Protein AF-A0A971C2E3-F1 (afdb_monomer_lite)

Secondary structure (DSSP, 8-state):
--HHHHHHHHHHHHHTT--HHHHHHHHHHHH-HHHHHHHHHHHHHHH-SS----TTSSSSSS---------HHHHHHHHHHHHHHHHHHHHHHHHHHSPPPP-GGG-EEEEEEETTEEEEEEEEEPPTT------SSSHHHHHTHHHHHHTTT-SEEEEEEES-SSS---SEEEEEETTEEEEEEE-

Foldseek 3Di:
DDLVVLVVQVVVCVVVVHDPVRSLVCCCVPPRDVSSVSSVVSCCVPPNDDDPPPVPPDPPDDDDPPPDPPPVVNVVVVVVVVVVVVVVVVVVVCVVQAAQDFDPVPWDKDWDADVPFTFIEIETAGELPDDLDDPPDRHPCNNCVVVCVVVLVGQKYKYFYDPDPPDDDGQKIWIAGNNRTDDIDGD

Structure (mmCIF, N/CA/C/O backbone):
data_AF-A0A971C2E3-F1
#
_entry.id   AF-A0A971C2E3-F1
#
loop_
_atom_site.group_PDB
_atom_site.id
_atom_site.type_symbol
_atom_site.label_atom_id
_atom_site.label_alt_id
_atom_site.label_comp_id
_atom_site.label_asym_id
_atom_site.label_entity_id
_atom_site.label_seq_id
_atom_site.pdbx_PDB_ins_code
_atom_site.Cartn_x
_atom_site.Cartn_y
_atom_site.Cartn_z
_atom_site.occupancy
_atom_site.B_iso_or_equiv
_atom_site.auth_seq_id
_atom_site.auth_comp_id
_atom_site.auth_asym_id
_atom_site.auth_atom_id
_atom_site.pdbx_PDB_model_num
ATOM 1 N N . MET A 1 1 ? 6.324 -1.172 -50.318 1.00 71.31 1 MET A N 1
ATOM 2 C CA . MET A 1 1 ? 7.104 -0.017 -50.812 1.00 71.31 1 MET A CA 1
ATOM 3 C C . MET A 1 1 ? 8.209 -0.543 -51.722 1.00 71.31 1 MET A C 1
ATOM 5 O O . MET A 1 1 ? 8.829 -1.538 -51.354 1.00 71.31 1 MET A O 1
ATOM 9 N N . THR A 1 2 ? 8.377 0.010 -52.928 1.00 87.50 2 THR A N 1
ATOM 10 C CA . THR A 1 2 ? 9.469 -0.391 -53.841 1.00 87.50 2 THR A CA 1
ATOM 11 C C . THR A 1 2 ? 10.732 0.404 -53.524 1.00 87.50 2 THR A C 1
ATOM 13 O O . THR A 1 2 ? 10.640 1.449 -52.879 1.00 87.50 2 THR A O 1
ATOM 16 N N . ASP A 1 3 ? 11.896 -0.084 -53.949 1.00 83.12 3 ASP A N 1
ATOM 17 C CA . ASP A 1 3 ? 13.179 0.562 -53.646 1.00 83.12 3 ASP A CA 1
ATOM 18 C C . ASP A 1 3 ? 13.274 1.961 -54.276 1.00 83.12 3 ASP A C 1
ATOM 20 O O . ASP A 1 3 ? 13.814 2.877 -53.662 1.00 83.12 3 ASP A O 1
ATOM 24 N N . GLU A 1 4 ? 12.650 2.175 -55.437 1.00 88.12 4 GLU A N 1
ATOM 25 C CA . GLU A 1 4 ? 12.586 3.483 -56.100 1.00 88.12 4 GLU A CA 1
ATOM 26 C C . GLU A 1 4 ? 11.802 4.497 -55.259 1.00 88.12 4 GLU A C 1
ATOM 28 O O . GLU A 1 4 ? 12.242 5.630 -55.082 1.00 88.12 4 GLU A O 1
ATOM 33 N N . LYS A 1 5 ? 10.674 4.075 -54.671 1.00 87.12 5 LYS A N 1
ATOM 34 C CA . LYS A 1 5 ? 9.875 4.930 -53.779 1.00 87.12 5 LYS A CA 1
ATOM 35 C C . LYS A 1 5 ? 10.586 5.219 -52.460 1.00 87.12 5 LYS A C 1
ATOM 37 O O . LYS A 1 5 ? 10.401 6.286 -51.883 1.00 87.12 5 LYS A O 1
ATOM 42 N N . ILE A 1 6 ? 11.384 4.270 -51.969 1.00 88.94 6 ILE A N 1
ATOM 43 C CA . ILE A 1 6 ? 12.228 4.469 -50.785 1.00 88.94 6 ILE A CA 1
ATOM 44 C C . ILE A 1 6 ? 13.309 5.508 -51.085 1.00 88.94 6 ILE A C 1
ATOM 46 O O . ILE A 1 6 ? 13.491 6.433 -50.297 1.00 88.94 6 ILE A O 1
ATOM 50 N N . LEU A 1 7 ? 13.979 5.406 -52.234 1.00 89.94 7 LEU A N 1
ATOM 51 C CA . LEU A 1 7 ? 14.985 6.379 -52.653 1.00 89.94 7 LEU A CA 1
ATOM 52 C C . LEU A 1 7 ? 14.387 7.782 -52.841 1.00 89.94 7 LEU A C 1
ATOM 54 O O . LEU A 1 7 ? 14.947 8.749 -52.331 1.00 89.94 7 LEU A O 1
ATOM 58 N N . GLU A 1 8 ? 13.232 7.894 -53.499 1.00 90.00 8 GLU A N 1
ATOM 59 C CA . GLU A 1 8 ? 12.534 9.172 -53.695 1.00 90.00 8 GLU A CA 1
ATOM 60 C C . GLU A 1 8 ? 12.176 9.836 -52.355 1.00 90.00 8 GLU A C 1
ATOM 62 O O . GLU A 1 8 ? 12.397 11.034 -52.158 1.00 90.00 8 GLU A O 1
ATOM 67 N N . TYR A 1 9 ? 11.687 9.048 -51.392 1.00 89.31 9 TYR A N 1
ATOM 68 C CA . TYR A 1 9 ? 11.350 9.554 -50.064 1.00 89.31 9 TYR A CA 1
ATOM 69 C C . TYR A 1 9 ? 12.596 9.959 -49.263 1.00 89.31 9 TYR A C 1
ATOM 71 O O . TYR A 1 9 ? 12.611 11.014 -48.631 1.00 89.31 9 TYR A O 1
ATOM 79 N N . ILE A 1 10 ? 13.684 9.189 -49.364 1.00 88.94 10 ILE A N 1
ATOM 80 C CA . ILE A 1 10 ? 14.991 9.550 -48.800 1.00 88.94 10 ILE A CA 1
ATOM 81 C C . ILE A 1 10 ? 15.486 10.892 -49.363 1.00 88.94 10 ILE A C 1
ATOM 83 O O . ILE A 1 10 ? 15.939 11.757 -48.608 1.00 88.94 10 ILE A O 1
ATOM 87 N N . GLU A 1 11 ? 15.409 11.092 -50.679 1.00 88.88 11 GLU A N 1
ATOM 88 C CA . GLU A 1 11 ? 15.824 12.343 -51.315 1.00 88.88 11 GLU A CA 1
ATOM 89 C C . GLU A 1 11 ? 14.972 13.526 -50.858 1.00 88.88 11 GLU A C 1
ATOM 91 O O . GLU A 1 11 ? 15.506 14.609 -50.595 1.00 88.88 11 GLU A O 1
ATOM 96 N N . TRP A 1 12 ? 13.663 13.320 -50.710 1.00 91.06 12 TRP A N 1
ATOM 97 C CA . TRP A 1 12 ? 12.770 14.316 -50.134 1.00 91.06 12 TRP A CA 1
ATOM 98 C C . TRP A 1 12 ? 13.177 14.674 -48.697 1.00 91.06 12 TRP A C 1
ATOM 100 O O . TRP A 1 12 ? 13.341 15.859 -48.397 1.00 91.06 12 TRP A O 1
ATOM 110 N N . CYS A 1 13 ? 13.453 13.688 -47.836 1.00 87.56 13 CYS A N 1
ATOM 111 C CA . CYS A 1 13 ? 13.927 13.918 -46.467 1.00 87.56 13 CYS A CA 1
ATOM 112 C C . CYS A 1 13 ? 15.235 14.725 -46.436 1.00 87.56 13 CYS A C 1
ATOM 114 O O . CYS A 1 13 ? 15.374 15.664 -45.648 1.00 87.56 13 CYS A O 1
ATOM 116 N N . LYS A 1 14 ? 16.171 14.442 -47.351 1.00 83.62 14 LYS A N 1
ATOM 117 C CA . LYS A 1 14 ? 17.409 15.225 -47.485 1.00 83.62 14 LYS A CA 1
ATOM 118 C C . LYS A 1 14 ? 17.153 16.671 -47.906 1.00 83.62 14 LYS A C 1
ATOM 120 O O . LYS A 1 14 ? 17.820 17.568 -47.392 1.00 83.62 14 LYS A O 1
ATOM 125 N N . ARG A 1 15 ? 16.186 16.929 -48.797 1.00 88.38 15 ARG A N 1
ATOM 126 C CA . ARG A 1 15 ? 15.781 18.303 -49.168 1.00 88.38 15 ARG A CA 1
ATOM 127 C C . ARG A 1 15 ? 15.192 19.064 -47.978 1.00 88.38 15 ARG A C 1
ATOM 129 O O . ARG A 1 15 ? 15.440 20.259 -47.854 1.00 88.38 15 ARG A O 1
ATOM 136 N N . GLN A 1 16 ? 14.500 18.366 -47.077 1.00 86.69 16 GLN A N 1
ATOM 137 C CA . GLN A 1 16 ? 14.015 18.913 -45.803 1.00 86.69 16 GLN A CA 1
ATOM 138 C C . GLN A 1 16 ? 15.111 19.047 -44.730 1.00 86.69 16 GLN A C 1
ATOM 140 O O . GLN A 1 16 ? 14.822 19.454 -43.609 1.00 86.69 16 GLN A O 1
ATOM 145 N N . LYS A 1 17 ? 16.374 18.741 -45.065 1.00 86.81 17 LYS A N 1
ATOM 146 C CA . LYS A 1 17 ? 17.528 18.750 -44.151 1.00 86.81 17 LYS A CA 1
ATOM 147 C C . LYS A 1 17 ? 17.388 17.793 -42.961 1.00 86.81 17 LYS A C 1
ATOM 149 O O . LYS A 1 17 ? 18.049 17.997 -41.946 1.00 86.81 17 LYS A O 1
ATOM 154 N N . LEU A 1 18 ? 16.576 16.744 -43.094 1.00 82.31 18 LEU A N 1
ATOM 155 C CA . LEU A 1 18 ? 16.472 15.711 -42.070 1.00 82.31 18 LEU A CA 1
ATOM 156 C C . LEU A 1 18 ? 17.767 14.906 -42.009 1.00 82.31 18 LEU A C 1
ATOM 158 O O . LEU A 1 18 ? 18.350 14.525 -43.031 1.00 82.31 18 LEU A O 1
ATOM 162 N N . SER A 1 19 ? 18.219 14.643 -40.788 1.00 84.88 19 SER A N 1
ATOM 163 C CA . SER A 1 19 ? 19.365 13.782 -40.547 1.00 84.88 19 SER A CA 1
ATOM 164 C C . SER A 1 19 ? 19.041 12.329 -40.906 1.00 84.88 19 SER A C 1
ATOM 166 O O . SER A 1 19 ? 17.882 11.923 -41.022 1.00 84.88 19 SER A O 1
ATOM 168 N N . TYR A 1 20 ? 20.085 11.511 -41.046 1.00 83.81 20 TYR A N 1
ATOM 169 C CA . TYR A 1 20 ? 19.938 10.068 -41.248 1.00 83.81 20 TYR A CA 1
ATOM 170 C C . TYR A 1 20 ? 19.050 9.428 -40.169 1.00 83.81 20 TYR A C 1
ATOM 172 O O . TYR A 1 20 ? 18.139 8.674 -40.493 1.00 83.81 20 TYR A O 1
ATOM 180 N N . LYS A 1 21 ? 19.276 9.773 -38.892 1.00 86.69 21 LYS A N 1
ATOM 181 C CA . LYS A 1 21 ? 18.518 9.208 -37.766 1.00 86.69 21 LYS A CA 1
ATOM 182 C C . LYS A 1 21 ? 17.037 9.584 -37.831 1.00 86.69 21 LYS A C 1
ATOM 184 O O . LYS A 1 21 ? 16.196 8.713 -37.657 1.00 86.69 21 LYS A O 1
ATOM 189 N N . GLU A 1 22 ? 16.730 10.845 -38.128 1.00 84.94 22 GLU A N 1
ATOM 190 C CA . GLU A 1 22 ? 15.345 11.318 -38.272 1.00 84.94 22 GLU A CA 1
ATOM 191 C C . GLU A 1 22 ? 14.656 10.679 -39.480 1.00 84.94 22 GLU A C 1
ATOM 193 O O . GLU A 1 22 ? 13.507 10.263 -39.393 1.00 84.94 22 GLU A O 1
ATOM 198 N N . THR A 1 23 ? 15.378 10.532 -40.592 1.00 85.38 23 THR A N 1
ATOM 199 C CA . THR A 1 23 ? 14.847 9.887 -41.796 1.00 85.38 23 THR A CA 1
ATOM 200 C C . THR A 1 23 ? 14.503 8.420 -41.525 1.00 85.38 23 THR A C 1
ATOM 202 O O . THR A 1 23 ? 13.412 7.979 -41.869 1.00 85.38 23 THR A O 1
ATOM 205 N N . MET A 1 24 ? 15.389 7.664 -40.867 1.00 88.94 24 MET A N 1
ATOM 206 C CA . MET A 1 24 ? 15.132 6.250 -40.558 1.00 88.94 24 MET A CA 1
ATOM 207 C C . MET A 1 24 ? 14.019 6.060 -39.524 1.00 88.94 24 MET A C 1
ATOM 209 O O . MET A 1 24 ? 13.238 5.121 -39.660 1.00 88.94 24 MET A O 1
ATOM 213 N N . ALA A 1 25 ? 13.896 6.970 -38.552 1.00 85.56 25 ALA A N 1
ATOM 214 C CA . ALA A 1 25 ? 12.771 6.974 -37.618 1.00 85.56 25 ALA A CA 1
ATOM 215 C C . ALA A 1 25 ? 11.429 7.169 -38.348 1.00 85.56 25 ALA A C 1
ATOM 217 O O . ALA A 1 25 ? 10.490 6.418 -38.113 1.00 85.56 25 ALA A O 1
ATOM 218 N N . LEU A 1 26 ? 11.358 8.087 -39.323 1.00 85.25 26 LEU A N 1
ATOM 219 C CA . LEU A 1 26 ? 10.144 8.285 -40.129 1.00 85.25 26 LEU A CA 1
ATOM 220 C C . LEU A 1 26 ? 9.761 7.046 -40.949 1.00 85.25 26 LEU A C 1
ATOM 222 O O . LEU A 1 26 ? 8.574 6.741 -41.079 1.00 85.25 26 LEU A O 1
ATOM 226 N N . PHE A 1 27 ? 10.746 6.325 -41.496 1.00 87.75 27 PHE A N 1
ATOM 227 C CA . PHE A 1 27 ? 10.499 5.063 -42.199 1.00 87.75 27 PHE A CA 1
ATOM 228 C C . PHE A 1 27 ? 9.973 3.971 -41.265 1.00 87.75 27 PHE A C 1
ATOM 230 O O . PHE A 1 27 ? 9.081 3.220 -41.656 1.00 87.75 27 PHE A O 1
ATOM 237 N N . GLU A 1 28 ? 10.504 3.881 -40.049 1.00 84.62 28 GLU A N 1
ATOM 238 C CA . GLU A 1 28 ? 10.050 2.912 -39.053 1.00 84.62 28 GLU A CA 1
ATOM 239 C C . GLU A 1 28 ? 8.623 3.200 -38.589 1.00 84.62 28 GLU A C 1
ATOM 241 O O . GLU A 1 28 ? 7.779 2.306 -38.651 1.00 84.62 28 GLU A O 1
ATOM 246 N N . ASP A 1 29 ? 8.334 4.452 -38.236 1.00 82.50 29 ASP A N 1
ATOM 247 C CA . ASP A 1 29 ? 7.021 4.867 -37.737 1.00 82.50 29 ASP A CA 1
ATOM 248 C C . ASP A 1 29 ? 5.931 4.761 -38.814 1.00 82.50 29 ASP A C 1
ATOM 250 O O . ASP A 1 29 ? 4.793 4.390 -38.525 1.00 82.50 29 ASP A O 1
ATOM 254 N N . SER A 1 30 ? 6.264 5.061 -40.075 1.00 80.12 30 SER A N 1
ATOM 255 C CA . SER A 1 30 ? 5.276 5.116 -41.166 1.00 80.12 30 SER A CA 1
ATOM 256 C C . SER A 1 30 ? 5.103 3.790 -41.908 1.00 80.12 30 SER A C 1
ATOM 258 O O . SER A 1 30 ? 4.046 3.532 -42.493 1.00 80.12 30 SER A O 1
ATOM 260 N N . HIS A 1 31 ? 6.153 2.968 -41.966 1.00 82.06 31 HIS A N 1
ATOM 261 C CA . HIS A 1 31 ? 6.223 1.818 -42.871 1.00 82.06 31 HIS A CA 1
ATOM 262 C C . HIS A 1 31 ? 6.777 0.541 -42.223 1.00 82.06 31 HIS A C 1
ATOM 264 O O . HIS A 1 31 ? 6.746 -0.521 -42.850 1.00 82.06 31 HIS A O 1
ATOM 270 N N . GLY A 1 32 ? 7.229 0.612 -40.971 1.00 79.88 32 GLY A N 1
ATOM 271 C CA . GLY A 1 32 ? 7.695 -0.532 -40.202 1.00 79.88 32 GLY A CA 1
ATOM 272 C C . GLY A 1 32 ? 9.156 -0.916 -40.448 1.00 79.88 32 GLY A C 1
ATOM 273 O O . GLY A 1 32 ? 9.828 -0.474 -41.386 1.00 79.88 32 GLY A O 1
ATOM 274 N N . PHE A 1 33 ? 9.640 -1.795 -39.573 1.00 80.81 33 PHE A N 1
ATOM 275 C CA . PHE A 1 33 ? 11.047 -2.176 -39.441 1.00 80.81 33 PHE A CA 1
ATOM 276 C C . PHE A 1 33 ? 11.685 -2.735 -40.728 1.00 80.81 33 PHE A C 1
ATOM 278 O O . PHE A 1 33 ? 12.796 -2.355 -41.095 1.00 80.81 33 PHE A O 1
ATOM 285 N N . GLU A 1 34 ? 10.972 -3.587 -41.467 1.00 82.31 34 GLU A N 1
ATOM 286 C CA . GLU A 1 34 ? 11.487 -4.186 -42.710 1.00 82.31 34 GLU A CA 1
ATOM 287 C C . GLU A 1 34 ? 11.735 -3.145 -43.811 1.00 82.31 34 GLU A C 1
ATOM 289 O O . GLU A 1 34 ? 12.687 -3.242 -44.590 1.00 82.31 34 GLU A O 1
ATOM 294 N N . ILE A 1 35 ? 10.894 -2.108 -43.870 1.00 83.19 35 ILE A N 1
ATOM 295 C CA . ILE A 1 35 ? 11.045 -1.026 -44.845 1.00 83.19 35 ILE A CA 1
ATOM 296 C C . ILE A 1 35 ? 12.161 -0.072 -44.411 1.00 83.19 35 ILE A C 1
ATOM 298 O O . ILE A 1 35 ? 12.955 0.338 -45.259 1.00 83.19 35 ILE A O 1
ATOM 302 N N . ARG A 1 36 ? 12.301 0.198 -43.105 1.00 87.19 36 ARG A N 1
ATOM 303 C CA . ARG A 1 36 ? 13.452 0.923 -42.544 1.00 87.19 36 ARG A CA 1
ATOM 304 C C . ARG A 1 36 ? 14.775 0.254 -42.934 1.00 87.19 36 ARG A C 1
ATOM 306 O O . ARG A 1 36 ? 15.648 0.922 -43.477 1.00 87.19 36 ARG A O 1
ATOM 313 N N . LYS A 1 37 ? 14.917 -1.061 -42.742 1.00 87.62 37 LYS A N 1
ATOM 314 C CA . LYS A 1 37 ? 16.155 -1.797 -43.071 1.00 87.62 37 LYS A CA 1
ATOM 315 C C . LYS A 1 37 ? 16.528 -1.688 -44.556 1.00 87.62 37 LYS A C 1
ATOM 317 O O . LYS A 1 37 ? 17.696 -1.518 -44.905 1.00 87.62 37 LYS A O 1
ATOM 322 N N . ARG A 1 38 ? 15.531 -1.731 -45.446 1.00 84.44 38 ARG A N 1
ATOM 323 C CA . ARG A 1 38 ? 15.730 -1.502 -46.889 1.00 84.44 38 ARG A CA 1
ATOM 324 C C . ARG A 1 38 ? 16.122 -0.053 -47.200 1.00 84.44 38 ARG A C 1
ATOM 326 O O . ARG A 1 38 ? 17.004 0.164 -48.028 1.00 84.44 38 ARG A O 1
ATOM 333 N N . ALA A 1 39 ? 15.536 0.925 -46.509 1.00 86.38 39 ALA A N 1
ATOM 334 C CA . ALA A 1 39 ? 15.901 2.337 -46.625 1.00 86.38 39 ALA A CA 1
ATOM 335 C C . ALA A 1 39 ? 17.334 2.627 -46.161 1.00 86.38 39 ALA A C 1
ATOM 337 O O . ALA A 1 39 ? 18.047 3.373 -46.831 1.00 86.38 39 ALA A O 1
ATOM 338 N N . GLU A 1 40 ? 17.795 1.988 -45.084 1.00 87.81 40 GLU A N 1
ATOM 339 C CA . GLU A 1 40 ? 19.180 2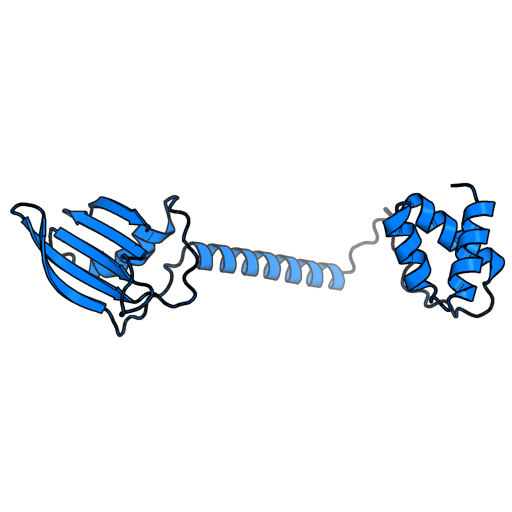.088 -44.611 1.00 87.81 40 GLU A CA 1
ATOM 340 C C . GLU A 1 40 ? 20.169 1.579 -45.672 1.00 87.81 40 GLU A C 1
ATOM 342 O O . GLU A 1 40 ? 21.148 2.261 -45.989 1.00 87.81 40 GLU A O 1
ATOM 347 N N . ALA A 1 41 ? 19.881 0.429 -46.292 1.00 86.44 41 ALA A N 1
ATOM 348 C CA . ALA A 1 41 ? 20.713 -0.135 -47.355 1.00 86.44 41 ALA A CA 1
ATOM 349 C C . ALA A 1 41 ? 20.785 0.777 -48.595 1.00 86.44 41 ALA A C 1
ATOM 351 O O . ALA A 1 41 ? 21.863 0.988 -49.159 1.00 86.44 41 ALA A O 1
ATOM 352 N N . ILE A 1 42 ? 19.654 1.361 -49.000 1.00 87.31 42 ILE A N 1
ATOM 353 C CA . ILE A 1 42 ? 19.585 2.306 -50.125 1.00 87.31 42 ILE A CA 1
ATOM 354 C C . ILE A 1 42 ? 20.332 3.599 -49.789 1.00 87.31 42 ILE A C 1
ATOM 356 O O . ILE A 1 42 ? 21.114 4.085 -50.606 1.00 87.31 42 ILE A O 1
ATOM 360 N N . TRP A 1 43 ? 20.162 4.126 -48.575 1.00 84.62 43 TRP A N 1
ATOM 361 C CA . TRP A 1 43 ? 20.861 5.325 -48.122 1.00 84.62 43 TRP A CA 1
ATOM 362 C C . TRP A 1 43 ? 22.381 5.140 -48.168 1.00 84.62 43 TRP A C 1
ATOM 364 O O . TRP A 1 43 ? 23.103 5.995 -48.684 1.00 84.62 43 TRP A O 1
ATOM 374 N N . GLN A 1 44 ? 22.876 4.008 -47.662 1.00 83.06 44 GLN A N 1
ATOM 375 C CA . GLN A 1 44 ? 24.301 3.683 -47.682 1.00 83.06 44 GLN A CA 1
ATOM 376 C C . GLN A 1 44 ? 24.831 3.509 -49.110 1.00 83.06 44 GLN A C 1
ATOM 378 O O . GLN A 1 44 ? 25.900 4.028 -49.425 1.00 83.06 44 GLN A O 1
ATOM 383 N N . ARG A 1 45 ? 24.075 2.842 -49.991 1.00 82.06 45 ARG A N 1
ATOM 384 C CA . ARG A 1 45 ? 24.459 2.636 -51.396 1.00 82.06 45 ARG A CA 1
ATOM 385 C C . ARG A 1 45 ? 24.516 3.945 -52.195 1.00 82.06 45 ARG A C 1
ATOM 387 O O . ARG A 1 45 ? 25.414 4.100 -53.014 1.00 82.06 45 ARG A O 1
ATOM 394 N N . HIS A 1 46 ? 23.578 4.867 -51.973 1.00 77.75 46 HIS A N 1
ATOM 395 C CA . HIS A 1 46 ? 23.440 6.088 -52.782 1.00 77.75 46 HIS A CA 1
ATOM 396 C C . HIS A 1 46 ? 24.166 7.315 -52.218 1.00 77.75 46 HIS A C 1
ATOM 398 O O . HIS A 1 46 ? 24.518 8.217 -52.975 1.00 77.75 46 HIS A O 1
ATOM 404 N N . PHE A 1 47 ? 24.399 7.375 -50.905 1.00 72.62 47 PHE A N 1
ATOM 405 C CA . PHE A 1 47 ? 24.959 8.562 -50.243 1.00 72.62 47 PHE A CA 1
ATOM 406 C C . PHE A 1 47 ? 26.204 8.263 -49.393 1.00 72.62 47 PHE A C 1
ATOM 408 O O . PHE A 1 47 ? 26.703 9.147 -48.695 1.00 72.62 47 PHE A O 1
ATOM 415 N N . GLY A 1 48 ? 26.712 7.028 -49.433 1.00 57.44 48 GLY A N 1
ATOM 416 C CA . GLY A 1 48 ? 27.807 6.552 -48.593 1.00 57.44 48 GLY A CA 1
ATOM 417 C C . GLY A 1 48 ? 29.207 6.878 -49.112 1.00 57.44 48 GLY A C 1
ATOM 418 O O . GLY A 1 48 ? 29.899 5.996 -49.601 1.00 57.44 48 GLY A O 1
ATOM 419 N N . LEU A 1 49 ? 29.670 8.112 -48.905 1.00 51.84 49 LEU A N 1
ATOM 420 C CA . LEU A 1 49 ? 31.095 8.438 -48.733 1.00 51.84 49 LEU A CA 1
ATOM 421 C C . LEU A 1 49 ? 31.188 9.577 -47.710 1.00 51.84 49 LEU A C 1
ATOM 423 O O . LEU A 1 49 ? 31.075 10.751 -48.049 1.00 51.84 49 LEU A O 1
ATOM 427 N N . GLY A 1 50 ? 31.321 9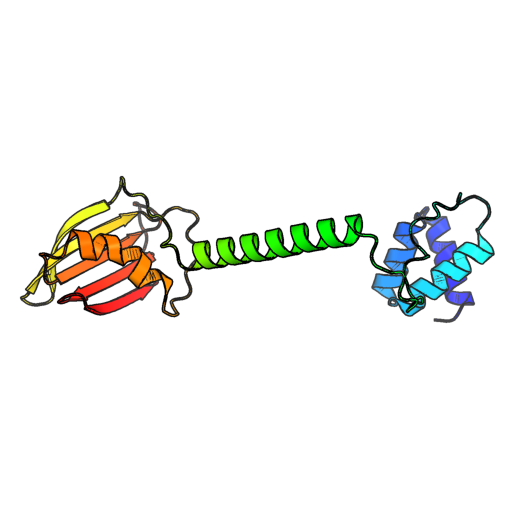.218 -46.430 1.00 45.22 50 GLY A N 1
ATOM 428 C CA . GLY A 1 50 ? 31.460 10.201 -45.350 1.00 45.22 50 GLY A CA 1
ATOM 429 C C . GLY A 1 50 ? 31.035 9.748 -43.955 1.00 45.22 50 GLY A C 1
ATOM 430 O O . GLY A 1 50 ? 31.285 10.470 -42.996 1.00 45.22 50 GLY A O 1
ATOM 431 N N . ILE A 1 51 ? 30.447 8.561 -43.794 1.00 46.88 51 ILE A N 1
ATOM 432 C CA . ILE A 1 51 ? 30.259 7.987 -42.459 1.00 46.88 51 ILE A CA 1
ATOM 433 C C . ILE A 1 51 ? 31.490 7.132 -42.176 1.00 46.88 51 ILE A C 1
ATOM 435 O O . ILE A 1 51 ? 31.587 5.989 -42.624 1.00 46.88 51 ILE A O 1
ATOM 439 N N . LYS A 1 52 ? 32.462 7.716 -41.459 1.00 42.06 52 LYS A N 1
ATOM 440 C CA . LYS A 1 52 ? 33.416 6.930 -40.669 1.00 42.06 52 LYS A CA 1
ATOM 441 C C . LYS A 1 52 ? 32.594 5.876 -39.936 1.00 42.06 52 LYS A C 1
ATOM 443 O O . LYS A 1 52 ? 31.712 6.227 -39.157 1.00 42.06 52 LYS A O 1
ATOM 448 N N . LYS A 1 53 ? 32.854 4.608 -40.248 1.00 38.69 53 LYS A N 1
ATOM 449 C CA . LYS A 1 53 ? 32.355 3.463 -39.496 1.00 38.69 53 LYS A CA 1
ATOM 450 C C . LYS A 1 53 ? 32.709 3.677 -38.025 1.00 38.69 53 LYS A C 1
ATOM 452 O O . LYS A 1 53 ? 33.838 3.401 -37.630 1.00 38.69 53 LYS A O 1
ATOM 457 N N . ASP A 1 54 ? 31.747 4.116 -37.224 1.00 34.91 54 ASP A N 1
ATOM 458 C CA . ASP A 1 54 ? 31.689 3.649 -35.848 1.00 34.91 54 ASP A CA 1
ATOM 459 C C . ASP A 1 54 ? 31.277 2.182 -35.936 1.00 34.91 54 ASP A C 1
ATOM 461 O O . ASP A 1 54 ? 30.112 1.814 -36.090 1.00 34.91 54 ASP A O 1
ATOM 465 N N . HIS A 1 55 ? 32.306 1.342 -35.971 1.00 37.25 55 HIS A N 1
ATOM 466 C CA . HIS A 1 55 ? 32.254 -0.111 -36.034 1.00 37.25 55 HIS A CA 1
ATOM 467 C C . HIS A 1 55 ? 31.793 -0.690 -34.679 1.00 37.25 55 HIS A C 1
ATOM 469 O O . HIS A 1 55 ? 32.456 -1.543 -34.102 1.00 37.25 55 HIS A O 1
ATOM 475 N N . THR A 1 56 ? 30.680 -0.201 -34.125 1.00 38.03 56 THR A N 1
ATOM 476 C CA . THR A 1 56 ? 30.213 -0.604 -32.784 1.00 38.03 56 THR A CA 1
ATOM 477 C C . THR A 1 56 ? 28.761 -1.062 -32.707 1.00 38.03 56 THR A C 1
ATOM 479 O O . THR A 1 56 ? 28.319 -1.409 -31.618 1.00 38.03 56 THR A O 1
ATOM 482 N N . LEU A 1 57 ? 28.012 -1.148 -33.813 1.00 40.16 57 LEU A N 1
ATOM 483 C CA . LEU A 1 57 ? 26.578 -1.483 -33.730 1.00 40.16 57 LEU A CA 1
ATOM 484 C C . LEU A 1 57 ? 26.045 -2.528 -34.725 1.00 40.16 57 LEU A C 1
ATOM 486 O O . LEU A 1 57 ? 24.837 -2.729 -34.767 1.00 40.16 57 LEU A O 1
ATOM 490 N N . SER A 1 58 ? 26.899 -3.231 -35.479 1.00 35.41 58 SER A N 1
ATOM 491 C CA . SER A 1 58 ? 26.438 -4.203 -36.495 1.00 35.41 58 SER A CA 1
ATOM 492 C C . SER A 1 58 ? 26.862 -5.661 -36.279 1.00 35.41 58 SER A C 1
ATOM 494 O O . SER A 1 58 ? 26.293 -6.523 -36.939 1.00 35.41 58 SER A O 1
ATOM 496 N N . ASP A 1 59 ? 27.790 -5.969 -35.368 1.00 35.38 59 ASP A N 1
ATOM 497 C CA . ASP A 1 59 ? 28.328 -7.341 -35.233 1.00 35.38 59 ASP A CA 1
ATOM 498 C C . ASP A 1 59 ? 27.693 -8.157 -34.091 1.00 35.38 59 ASP A C 1
ATOM 500 O O . ASP A 1 59 ? 28.144 -9.254 -33.783 1.00 35.38 59 ASP A O 1
ATOM 504 N N . ASN A 1 60 ? 26.620 -7.663 -33.461 1.00 38.66 60 ASN A N 1
ATOM 505 C CA . ASN A 1 60 ? 25.991 -8.351 -32.322 1.00 38.66 60 ASN A CA 1
ATOM 506 C C . ASN A 1 60 ? 24.733 -9.159 -32.662 1.00 38.66 60 ASN A C 1
ATOM 508 O O . ASN A 1 60 ? 24.079 -9.651 -31.744 1.00 38.66 60 ASN A O 1
ATOM 512 N N . PHE A 1 61 ? 24.386 -9.329 -33.937 1.00 46.06 61 PHE A N 1
ATOM 513 C CA . PHE A 1 61 ? 23.256 -10.174 -34.312 1.00 46.06 61 PHE A CA 1
ATOM 514 C C . PHE A 1 61 ? 23.690 -11.272 -35.277 1.00 46.06 61 PHE A C 1
ATOM 516 O O . PHE A 1 61 ? 23.871 -11.045 -36.466 1.00 46.06 61 PHE A O 1
ATOM 523 N N . GLU A 1 62 ? 23.791 -12.463 -34.684 1.00 42.12 62 GLU A N 1
ATOM 524 C CA . GLU A 1 62 ? 23.820 -13.784 -35.311 1.00 42.12 62 GLU A CA 1
ATOM 525 C C . GLU A 1 62 ? 25.164 -14.220 -35.906 1.00 42.12 62 GLU A C 1
ATOM 527 O O . GLU A 1 62 ? 25.450 -14.044 -37.085 1.00 42.12 62 GLU A O 1
ATOM 532 N N . ASN A 1 63 ? 25.941 -14.944 -35.094 1.00 37.34 63 ASN A N 1
ATOM 533 C CA . ASN A 1 63 ? 26.085 -16.403 -35.230 1.00 37.34 63 ASN A CA 1
ATOM 534 C C . ASN A 1 63 ? 27.480 -16.863 -34.769 1.00 37.34 63 ASN A C 1
ATOM 536 O O . ASN A 1 63 ? 28.365 -17.060 -35.588 1.00 37.34 63 ASN A O 1
ATOM 540 N N . GLU A 1 64 ? 27.662 -17.101 -33.469 1.00 35.47 64 GLU A N 1
ATOM 541 C CA . GLU A 1 64 ? 28.675 -18.052 -32.996 1.00 35.47 64 GLU A CA 1
ATOM 542 C C . GLU A 1 64 ? 28.141 -18.803 -31.776 1.00 35.47 64 GLU A C 1
ATOM 544 O O . GLU A 1 64 ? 28.356 -18.442 -30.622 1.00 35.47 64 GLU A O 1
ATOM 549 N N . THR A 1 65 ? 27.482 -19.928 -32.043 1.00 41.59 65 THR A N 1
ATOM 550 C CA . THR A 1 65 ? 27.508 -21.078 -31.131 1.00 41.59 65 THR A CA 1
ATOM 551 C C . THR A 1 65 ? 28.862 -21.782 -31.256 1.00 41.59 65 THR A C 1
ATOM 553 O O . THR A 1 65 ? 28.948 -22.970 -31.536 1.00 41.59 65 THR A O 1
ATOM 556 N N . ASN A 1 66 ? 29.946 -21.041 -31.033 1.00 36.97 66 ASN A N 1
ATOM 557 C CA . ASN A 1 66 ? 31.240 -21.618 -30.713 1.00 36.97 66 ASN A CA 1
ATOM 558 C C . ASN A 1 66 ? 31.412 -21.442 -29.208 1.00 36.97 66 ASN A C 1
ATOM 560 O O . ASN A 1 66 ? 31.579 -20.327 -28.715 1.00 36.97 66 ASN A O 1
ATOM 564 N N . PHE A 1 67 ? 31.312 -22.552 -28.471 1.00 46.72 67 PHE A N 1
ATOM 565 C CA . PHE A 1 67 ? 31.658 -22.636 -27.053 1.00 46.72 67 PHE A CA 1
ATOM 566 C C . PHE A 1 67 ? 33.141 -22.269 -26.877 1.00 46.72 67 PHE A C 1
ATOM 568 O O . PHE A 1 67 ? 34.012 -23.129 -26.746 1.00 46.72 67 PHE A O 1
ATOM 575 N N . SER A 1 68 ? 33.437 -20.972 -26.863 1.00 46.62 68 SER A N 1
ATOM 576 C CA . SER A 1 68 ? 34.613 -20.458 -26.183 1.00 46.62 68 SER A CA 1
ATOM 577 C C . SER A 1 68 ? 34.397 -20.746 -24.702 1.00 46.62 68 SER A C 1
ATOM 579 O O . SER A 1 68 ? 33.363 -20.401 -24.123 1.00 46.62 68 SER A O 1
ATOM 581 N N . LYS A 1 69 ? 35.341 -21.477 -24.100 1.00 51.78 69 LYS A N 1
ATOM 582 C CA . LYS A 1 69 ? 35.388 -21.654 -22.646 1.00 51.78 69 LYS A CA 1
ATOM 583 C C . LYS A 1 69 ? 35.170 -20.284 -22.003 1.00 51.78 69 LYS A C 1
ATOM 585 O O . LYS A 1 69 ? 35.817 -19.332 -22.442 1.00 51.78 69 LYS A O 1
ATOM 590 N N . PRO A 1 70 ? 34.280 -20.166 -21.006 1.00 51.88 70 PRO A N 1
ATOM 591 C CA . PRO A 1 70 ? 34.082 -18.891 -20.352 1.00 51.88 70 PRO A CA 1
ATOM 592 C C . PRO A 1 70 ? 35.430 -18.460 -19.776 1.00 51.88 70 PRO A C 1
ATOM 594 O O . PRO A 1 70 ? 36.042 -19.188 -18.994 1.00 51.88 70 PRO A O 1
ATOM 597 N N . ASP A 1 71 ? 35.919 -17.294 -20.196 1.00 62.28 71 ASP A N 1
ATOM 598 C CA . ASP A 1 71 ? 36.996 -16.625 -19.482 1.00 62.28 71 ASP A CA 1
ATOM 599 C C . ASP A 1 71 ? 36.562 -16.547 -18.019 1.00 62.28 71 ASP A C 1
ATOM 601 O O . ASP A 1 71 ? 35.509 -15.975 -17.719 1.00 62.28 71 ASP A O 1
ATOM 605 N N . ASN A 1 72 ? 37.347 -17.131 -17.107 1.00 61.47 72 ASN A N 1
ATOM 606 C CA . ASN A 1 72 ? 37.010 -17.213 -15.680 1.00 61.47 72 ASN A CA 1
ATOM 607 C C . ASN A 1 72 ? 36.560 -15.853 -15.113 1.00 61.47 72 ASN A C 1
ATOM 609 O O . ASN A 1 72 ? 35.686 -15.784 -14.256 1.00 61.47 72 ASN A O 1
ATOM 613 N N . ILE A 1 73 ? 37.112 -14.754 -15.636 1.00 62.56 73 ILE A N 1
ATOM 614 C CA . ILE A 1 73 ? 36.756 -13.379 -15.272 1.00 62.56 73 ILE A CA 1
ATOM 615 C C . ILE A 1 73 ? 35.309 -13.042 -15.666 1.00 62.56 73 ILE A C 1
ATOM 617 O O . ILE A 1 73 ? 34.565 -12.475 -14.867 1.00 62.56 73 ILE A O 1
ATOM 621 N N . ARG A 1 74 ? 34.878 -13.415 -16.874 1.00 63.34 74 ARG A N 1
ATOM 622 C CA . ARG A 1 74 ? 33.526 -13.153 -17.384 1.00 63.34 74 ARG A CA 1
ATOM 623 C C . ARG A 1 74 ? 32.482 -13.992 -16.644 1.00 63.34 74 ARG A C 1
ATOM 625 O O . ARG A 1 74 ? 31.390 -13.501 -16.368 1.00 63.34 74 ARG A O 1
ATOM 632 N N . GLU A 1 75 ? 32.843 -15.213 -16.249 1.00 71.38 75 GLU A N 1
ATOM 633 C CA . GLU A 1 75 ? 32.000 -16.076 -15.413 1.00 71.38 75 GLU A CA 1
ATOM 634 C C . GLU A 1 75 ? 31.842 -15.533 -13.983 1.00 71.38 75 GLU A C 1
ATOM 636 O O . GLU A 1 75 ? 30.735 -15.522 -13.440 1.00 71.38 75 GLU A O 1
ATOM 641 N N . ILE A 1 76 ? 32.926 -15.026 -13.382 1.00 69.94 76 ILE A N 1
ATOM 642 C CA . ILE A 1 76 ? 32.896 -14.376 -12.061 1.00 69.94 76 ILE A CA 1
ATOM 643 C C . ILE A 1 76 ? 32.007 -13.128 -12.100 1.00 69.94 76 ILE A C 1
ATOM 645 O O . ILE A 1 76 ? 31.149 -12.955 -11.234 1.00 69.94 76 ILE A O 1
ATOM 649 N N . ILE A 1 77 ? 32.158 -12.285 -13.125 1.00 74.50 77 ILE A N 1
ATOM 650 C CA . ILE A 1 77 ? 31.346 -11.074 -13.293 1.00 74.50 77 ILE A CA 1
ATOM 651 C C . ILE A 1 77 ? 29.864 -11.432 -13.465 1.00 74.50 77 ILE A C 1
ATOM 653 O O . ILE A 1 77 ? 29.011 -10.850 -12.794 1.00 74.50 77 ILE A O 1
ATOM 657 N N . ALA A 1 78 ? 29.541 -12.426 -14.297 1.00 74.94 78 ALA A N 1
ATOM 658 C CA . ALA A 1 78 ? 28.164 -12.879 -14.485 1.00 74.94 78 ALA A CA 1
ATOM 659 C C . ALA A 1 78 ? 27.539 -13.404 -13.179 1.00 74.94 78 ALA A C 1
ATOM 661 O O . ALA A 1 78 ? 26.407 -13.047 -12.853 1.00 74.94 78 ALA A O 1
ATOM 662 N N . LYS A 1 79 ? 28.287 -14.184 -12.385 1.00 76.88 79 LYS A N 1
ATOM 663 C CA . LYS A 1 79 ? 27.845 -14.663 -11.062 1.00 76.88 79 LYS A CA 1
ATOM 664 C C . LYS A 1 79 ? 27.554 -13.513 -10.094 1.00 76.88 79 LYS A C 1
ATOM 666 O O . LYS A 1 79 ? 26.553 -13.568 -9.381 1.00 76.88 79 LYS A O 1
ATOM 671 N N . ILE A 1 80 ? 28.373 -12.458 -10.100 1.00 80.25 80 ILE A N 1
ATOM 672 C CA . ILE A 1 80 ? 28.147 -11.253 -9.285 1.00 80.25 80 ILE A CA 1
ATOM 673 C C . ILE A 1 80 ? 26.864 -10.533 -9.722 1.00 80.25 80 ILE A C 1
ATOM 675 O O . ILE A 1 80 ? 26.042 -10.193 -8.873 1.00 80.25 80 ILE A O 1
ATOM 679 N N . PHE A 1 81 ? 26.641 -10.345 -11.026 1.00 79.12 81 PHE A N 1
ATOM 680 C CA . PHE A 1 81 ? 25.418 -9.704 -11.525 1.00 79.12 81 PHE A CA 1
ATOM 681 C C . PHE A 1 81 ? 24.153 -10.500 -11.200 1.00 79.12 81 PHE A C 1
ATOM 683 O O . PHE A 1 81 ? 23.153 -9.912 -10.789 1.00 79.12 81 PHE A O 1
ATOM 690 N N . ILE A 1 82 ? 24.197 -11.829 -11.322 1.00 81.81 82 ILE A N 1
ATOM 691 C CA . ILE A 1 82 ? 23.082 -12.702 -10.933 1.00 81.81 82 ILE A CA 1
ATOM 692 C C . ILE A 1 82 ? 22.807 -12.572 -9.430 1.00 81.81 82 ILE A C 1
ATOM 694 O O . ILE A 1 82 ? 21.654 -12.418 -9.031 1.00 81.81 82 ILE A O 1
ATOM 698 N N . ALA A 1 83 ? 23.851 -12.565 -8.595 1.00 81.94 83 ALA A N 1
ATOM 699 C CA . ALA A 1 83 ? 23.704 -12.380 -7.154 1.00 81.94 83 ALA A CA 1
ATOM 700 C C . ALA A 1 83 ? 23.080 -11.016 -6.805 1.00 81.94 83 ALA A C 1
ATOM 702 O O . ALA A 1 83 ? 22.155 -10.960 -5.997 1.00 81.94 83 ALA A O 1
ATOM 703 N N . ILE A 1 84 ? 23.516 -9.930 -7.453 1.00 84.56 84 ILE A N 1
ATOM 704 C CA . ILE A 1 84 ? 22.927 -8.592 -7.280 1.00 84.56 84 ILE A CA 1
ATOM 705 C C . ILE A 1 84 ? 21.457 -8.586 -7.714 1.00 84.56 84 ILE A C 1
ATOM 707 O O . ILE A 1 84 ? 20.617 -8.042 -7.002 1.00 84.56 84 ILE A O 1
ATOM 711 N N . GLY A 1 85 ? 21.132 -9.221 -8.842 1.00 79.06 85 GLY A N 1
ATOM 712 C CA . GLY A 1 85 ? 19.757 -9.346 -9.325 1.00 79.06 85 GLY A CA 1
ATOM 713 C C . GLY A 1 85 ? 18.851 -10.066 -8.324 1.00 79.06 85 GLY A C 1
ATOM 714 O O . GLY A 1 85 ? 17.768 -9.575 -8.015 1.00 79.06 85 GLY A O 1
ATOM 715 N N . ILE A 1 86 ? 19.317 -11.178 -7.748 1.00 85.12 86 ILE A N 1
ATOM 716 C CA . ILE A 1 86 ? 18.584 -11.917 -6.707 1.00 85.12 86 ILE A CA 1
ATOM 717 C C . ILE A 1 86 ? 18.373 -11.045 -5.464 1.00 85.12 86 ILE A C 1
ATOM 719 O O . ILE A 1 86 ? 17.263 -10.989 -4.937 1.00 85.12 86 ILE A O 1
ATOM 723 N N . VAL A 1 87 ? 19.410 -10.334 -5.010 1.00 84.00 87 VAL A N 1
ATOM 724 C CA . VAL A 1 87 ? 19.312 -9.430 -3.854 1.00 84.00 87 VAL A CA 1
ATOM 725 C C . VAL A 1 87 ? 18.328 -8.291 -4.129 1.00 84.00 87 VAL A C 1
ATOM 727 O O . VAL A 1 87 ? 17.505 -7.985 -3.272 1.00 84.00 87 VAL A O 1
ATOM 730 N N . ALA A 1 88 ? 18.345 -7.702 -5.324 1.00 78.19 88 ALA A N 1
ATOM 731 C CA . ALA A 1 88 ? 17.410 -6.648 -5.706 1.00 78.19 88 ALA A CA 1
ATOM 732 C C . ALA A 1 88 ? 15.957 -7.146 -5.716 1.00 78.19 88 ALA A C 1
ATOM 734 O O . ALA A 1 88 ? 15.076 -6.486 -5.167 1.00 78.19 88 ALA A O 1
ATOM 735 N N . VAL A 1 89 ? 15.706 -8.337 -6.268 1.00 79.75 89 VAL A N 1
ATOM 736 C CA . VAL A 1 89 ? 14.374 -8.960 -6.252 1.00 79.75 89 VAL A CA 1
ATOM 737 C C . VAL A 1 89 ? 13.931 -9.268 -4.820 1.00 79.75 89 VAL A C 1
ATOM 739 O O . VAL A 1 89 ? 12.793 -8.974 -4.463 1.00 79.75 89 VAL A O 1
ATOM 742 N N . LEU A 1 90 ? 14.823 -9.780 -3.967 1.00 80.06 90 LEU A N 1
ATOM 743 C CA . LEU A 1 90 ? 14.536 -9.993 -2.546 1.00 80.06 90 LEU A CA 1
ATOM 744 C C . LEU A 1 90 ? 14.194 -8.685 -1.827 1.00 80.06 90 LEU A C 1
ATOM 746 O O . LEU A 1 90 ? 13.242 -8.660 -1.054 1.00 80.06 90 LEU A O 1
ATOM 750 N N . ILE A 1 91 ? 14.912 -7.593 -2.103 1.00 76.75 91 ILE A N 1
ATOM 751 C CA . ILE A 1 91 ? 14.606 -6.270 -1.542 1.00 76.75 91 ILE A CA 1
ATOM 752 C C . ILE A 1 91 ? 13.217 -5.807 -1.989 1.00 76.75 91 ILE A C 1
ATOM 754 O O . ILE A 1 91 ? 12.447 -5.338 -1.158 1.00 76.75 91 ILE A O 1
ATOM 758 N N . ILE A 1 92 ? 12.861 -5.976 -3.265 1.00 70.44 92 ILE A N 1
ATOM 759 C CA . ILE A 1 92 ? 11.528 -5.620 -3.776 1.00 70.44 92 ILE A CA 1
ATOM 760 C C . ILE A 1 92 ? 10.440 -6.457 -3.092 1.00 70.44 92 ILE A C 1
ATOM 762 O O . ILE A 1 92 ? 9.432 -5.904 -2.657 1.00 70.44 92 ILE A O 1
ATOM 766 N N . ILE A 1 93 ? 10.654 -7.767 -2.933 1.00 71.50 93 ILE A N 1
ATOM 767 C CA . ILE A 1 93 ? 9.729 -8.658 -2.217 1.00 71.50 93 ILE A CA 1
ATOM 768 C C . ILE A 1 93 ? 9.572 -8.209 -0.759 1.00 71.50 93 ILE A C 1
ATOM 770 O O . ILE A 1 93 ? 8.453 -8.110 -0.261 1.00 71.50 93 ILE A O 1
ATOM 774 N N . VAL A 1 94 ? 10.674 -7.886 -0.078 1.00 63.97 94 VAL A N 1
ATOM 775 C CA . VAL A 1 94 ? 10.640 -7.363 1.293 1.00 63.97 94 VAL A CA 1
ATOM 776 C C . VAL A 1 94 ? 9.868 -6.045 1.339 1.00 63.97 94 VAL A C 1
ATOM 778 O O . VAL A 1 94 ? 8.975 -5.917 2.164 1.00 63.97 94 VAL A O 1
ATOM 781 N N . LEU A 1 95 ? 10.122 -5.100 0.432 1.00 56.97 95 LEU A N 1
ATOM 782 C CA . LEU A 1 95 ? 9.395 -3.827 0.366 1.00 56.97 95 LEU A CA 1
ATOM 783 C C . LEU A 1 95 ? 7.897 -4.001 0.071 1.00 56.97 95 LEU A C 1
ATOM 785 O O . LEU A 1 95 ? 7.098 -3.198 0.539 1.00 56.97 95 LEU A O 1
ATOM 789 N N . MET A 1 96 ? 7.501 -5.046 -0.662 1.00 56.94 96 MET A N 1
ATOM 790 C CA . MET A 1 96 ? 6.088 -5.378 -0.881 1.00 56.94 96 MET A CA 1
ATOM 791 C C . MET A 1 96 ? 5.403 -5.961 0.360 1.00 56.94 96 MET A C 1
ATOM 793 O O . MET A 1 96 ? 4.200 -5.772 0.527 1.00 56.94 96 MET A O 1
ATOM 797 N N . ILE A 1 97 ? 6.145 -6.679 1.207 1.00 55.66 97 ILE A N 1
ATOM 798 C CA . ILE A 1 97 ? 5.634 -7.314 2.434 1.00 55.66 97 ILE A CA 1
ATOM 799 C C . ILE A 1 97 ? 5.694 -6.351 3.629 1.00 55.66 97 ILE A C 1
ATOM 801 O O . ILE A 1 97 ? 4.899 -6.472 4.569 1.00 55.66 97 ILE A O 1
ATOM 805 N N . VAL A 1 98 ? 6.659 -5.426 3.626 1.00 54.75 98 VAL A N 1
ATOM 806 C CA . VAL A 1 98 ? 6.891 -4.507 4.735 1.00 54.75 98 VAL A CA 1
ATOM 807 C C . VAL A 1 98 ? 5.743 -3.499 4.802 1.00 54.75 98 VAL A C 1
ATOM 809 O O . VAL A 1 98 ? 5.468 -2.803 3.823 1.00 54.75 98 VAL A O 1
ATOM 812 N N . PRO A 1 99 ? 5.080 -3.399 5.964 1.00 54.66 99 PRO A N 1
ATOM 813 C CA . PRO A 1 99 ? 3.976 -2.478 6.163 1.00 54.66 99 PRO A CA 1
ATOM 814 C C . PRO A 1 99 ? 4.370 -1.035 5.836 1.00 54.66 99 PRO A C 1
ATOM 816 O O . PRO A 1 99 ? 5.388 -0.536 6.317 1.00 54.66 99 PRO A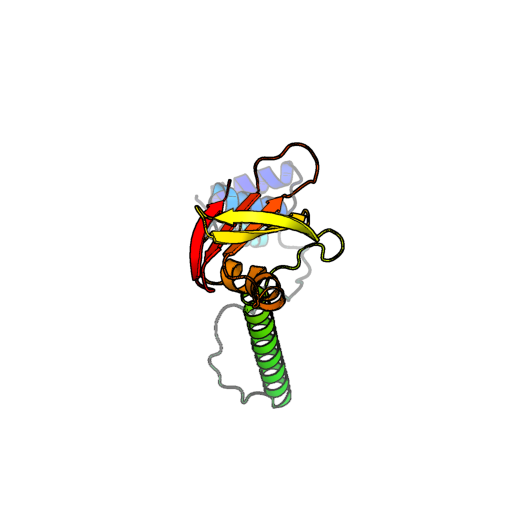 O 1
ATOM 819 N N . VAL A 1 100 ? 3.554 -0.365 5.020 1.00 56.66 100 VAL A N 1
ATOM 820 C CA . VAL A 1 100 ? 3.834 0.999 4.556 1.00 56.66 100 VAL A CA 1
ATOM 821 C C . VAL A 1 100 ? 3.827 1.955 5.758 1.00 56.66 100 VAL A C 1
ATOM 823 O O . VAL A 1 100 ? 2.828 1.997 6.484 1.00 56.66 100 VAL A O 1
ATOM 826 N N . PRO A 1 101 ? 4.900 2.737 5.983 1.00 55.94 101 PRO A N 1
ATOM 827 C CA . PRO A 1 101 ? 5.008 3.582 7.164 1.00 55.94 101 PRO A CA 1
ATOM 828 C C . PRO A 1 101 ? 3.988 4.726 7.109 1.00 55.94 101 PRO A C 1
ATOM 830 O O . PRO A 1 101 ? 3.944 5.510 6.157 1.00 55.94 101 PRO A O 1
ATOM 833 N N . TYR A 1 102 ? 3.162 4.820 8.146 1.00 59.91 102 TYR A N 1
ATOM 834 C CA . TYR A 1 102 ? 2.347 5.994 8.454 1.00 59.91 102 TYR A CA 1
ATOM 835 C C . TYR A 1 102 ? 3.169 6.988 9.287 1.00 59.91 102 TYR A C 1
ATOM 837 O O . TYR A 1 102 ? 4.239 6.646 9.792 1.00 59.91 102 TYR A O 1
ATOM 845 N N . TYR A 1 103 ? 2.698 8.228 9.437 1.00 56.75 103 TYR A N 1
ATOM 846 C CA . TYR A 1 103 ? 3.356 9.175 10.337 1.00 56.75 103 TYR A CA 1
ATOM 847 C C . TYR A 1 103 ? 3.113 8.740 11.790 1.00 56.75 103 TYR A C 1
ATOM 849 O O . TYR A 1 103 ? 2.032 8.969 12.331 1.00 56.75 103 TYR A O 1
ATOM 857 N N . GLU A 1 104 ? 4.098 8.087 12.416 1.00 52.47 104 GLU A N 1
ATOM 858 C CA . GLU A 1 104 ? 4.000 7.622 13.812 1.00 52.47 104 GLU A CA 1
ATOM 859 C C . GLU A 1 104 ? 3.714 8.768 14.795 1.00 52.47 104 GLU A C 1
ATOM 861 O O . GLU A 1 104 ? 2.995 8.573 15.773 1.00 52.47 104 GLU A O 1
ATOM 866 N N . GLU A 1 105 ? 4.189 9.979 14.495 1.00 51.81 105 GLU A N 1
ATOM 867 C CA . GLU A 1 105 ? 4.010 11.176 15.331 1.00 51.81 105 GLU A CA 1
ATOM 868 C C . GLU A 1 105 ? 2.559 11.696 15.382 1.00 51.81 105 GLU A C 1
ATOM 870 O O . GLU A 1 105 ? 2.229 12.518 16.232 1.00 51.81 105 GLU A O 1
ATOM 875 N N . LEU A 1 106 ? 1.670 11.215 14.504 1.00 61.03 106 LEU A N 1
ATOM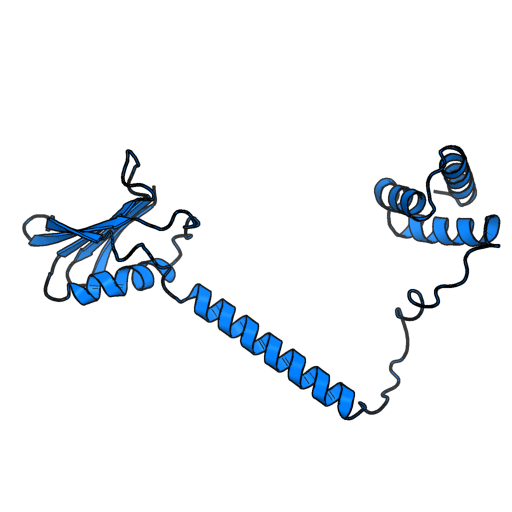 876 C CA . LEU A 1 106 ? 0.305 11.734 14.324 1.00 61.03 106 LEU A CA 1
ATOM 877 C C . LEU A 1 106 ? -0.788 10.674 14.540 1.00 61.03 106 LEU A C 1
ATOM 879 O O . LEU A 1 106 ? -1.879 10.761 13.973 1.00 61.03 106 LEU A O 1
ATOM 883 N N . ALA A 1 107 ? -0.517 9.671 15.378 1.00 70.31 107 ALA A N 1
ATOM 884 C CA . ALA A 1 107 ? -1.530 8.720 15.823 1.00 70.31 107 ALA A CA 1
ATOM 885 C C . ALA A 1 107 ? -2.299 9.262 17.045 1.00 70.31 107 ALA A C 1
ATOM 887 O O . ALA A 1 107 ? -1.764 9.342 18.151 1.00 70.31 107 ALA A O 1
ATOM 888 N N . LEU A 1 108 ? -3.579 9.601 16.868 1.00 80.75 108 LEU A N 1
ATOM 889 C CA . LEU A 1 108 ? -4.463 10.029 17.958 1.00 80.75 108 LEU A CA 1
ATOM 890 C C . LEU A 1 108 ? -5.310 8.852 18.440 1.00 80.75 108 LEU A C 1
ATOM 892 O O . LEU A 1 108 ? -5.880 8.117 17.635 1.00 80.75 108 LEU A O 1
ATOM 896 N N . SER A 1 109 ? -5.431 8.678 19.757 1.00 85.38 109 SER A N 1
ATOM 897 C CA . SER A 1 109 ? -6.263 7.620 20.342 1.00 85.38 109 SER A CA 1
ATOM 898 C C . SER A 1 109 ? -7.411 8.191 21.166 1.00 85.38 109 SER A C 1
ATOM 900 O O . SER A 1 109 ? -7.226 9.133 21.933 1.00 85.38 109 SER A O 1
ATOM 902 N N . SER A 1 110 ? -8.601 7.610 21.021 1.00 88.12 110 SER A N 1
ATOM 903 C CA . SER A 1 110 ? -9.796 7.983 21.781 1.00 88.12 110 SER A CA 1
ATOM 904 C C . SER A 1 110 ? -10.629 6.758 22.155 1.00 88.12 110 SER A C 1
ATOM 906 O O . SER A 1 110 ? -10.468 5.671 21.591 1.00 88.12 110 SER A O 1
ATOM 908 N N . SER A 1 111 ? -11.499 6.898 23.155 1.00 87.75 111 SER A N 1
ATOM 909 C CA . SER A 1 111 ? -12.449 5.843 23.513 1.00 87.75 111 SER A CA 1
ATOM 910 C C . SER A 1 111 ? -13.495 5.659 22.411 1.00 87.75 111 SER A C 1
ATOM 912 O O . SER A 1 111 ? -13.897 6.602 21.730 1.00 87.75 111 SER A O 1
ATOM 914 N N . TRP A 1 112 ? -13.922 4.415 22.214 1.00 91.19 112 TRP A N 1
ATOM 915 C CA . TRP A 1 112 ? -14.952 4.046 21.246 1.00 91.19 112 TRP A CA 1
ATOM 916 C C . TRP A 1 112 ? -15.647 2.743 21.692 1.00 91.19 112 TRP A C 1
ATOM 918 O O . TRP A 1 112 ? -15.211 2.128 22.661 1.00 91.19 112 TRP A O 1
ATOM 928 N N . GLN A 1 113 ? -16.745 2.327 21.054 1.00 88.12 113 GLN A N 1
ATOM 929 C CA . GLN A 1 113 ? -17.472 1.098 21.394 1.00 88.12 113 GLN A CA 1
ATOM 930 C C . GLN A 1 113 ? -17.971 0.358 20.143 1.00 88.12 113 GLN A C 1
ATOM 932 O O . GLN A 1 113 ? -18.540 0.980 19.244 1.00 88.12 113 GLN A O 1
ATOM 937 N N . TYR A 1 114 ? -17.803 -0.968 20.110 1.00 84.94 114 TYR A N 1
ATOM 938 C CA . TYR A 1 114 ? -18.390 -1.857 19.099 1.00 84.94 114 TYR A CA 1
ATOM 939 C C . TYR A 1 114 ? -19.649 -2.522 19.667 1.00 84.94 114 TYR A C 1
ATOM 941 O O . TYR A 1 114 ? -19.564 -3.502 20.410 1.00 84.94 114 TYR A O 1
ATOM 949 N N . GLY A 1 115 ? -20.827 -1.969 19.371 1.00 86.44 115 GLY A N 1
ATOM 950 C CA . GLY A 1 115 ? -22.047 -2.356 20.084 1.00 86.44 115 GLY A CA 1
ATOM 951 C C . GLY A 1 115 ? -21.910 -2.018 21.571 1.00 86.44 115 GLY A C 1
ATOM 952 O O . GLY A 1 115 ? -21.707 -0.859 21.915 1.00 86.44 115 GLY A O 1
ATOM 953 N N . THR A 1 116 ? -21.965 -3.024 22.446 1.00 86.44 116 THR A N 1
ATOM 954 C CA . THR A 1 116 ? -21.742 -2.869 23.897 1.00 86.44 116 THR A CA 1
ATOM 955 C C . THR A 1 116 ? -20.287 -3.077 24.326 1.00 86.44 116 THR A C 1
ATOM 957 O O . THR A 1 116 ? -19.954 -2.851 25.489 1.00 86.44 116 THR A O 1
ATOM 960 N N . LEU A 1 117 ? -19.404 -3.515 23.421 1.00 86.81 117 LEU A N 1
ATOM 961 C CA . LEU A 1 117 ? -18.005 -3.789 23.745 1.00 86.81 117 LEU A CA 1
ATOM 962 C C . LEU A 1 117 ? -17.208 -2.480 23.797 1.00 86.81 117 LEU A C 1
ATOM 964 O O . LEU A 1 117 ? -17.094 -1.806 22.768 1.00 86.81 117 LEU A O 1
ATOM 968 N N . PRO A 1 118 ? -16.603 -2.119 24.943 1.00 88.19 118 PRO A N 1
ATOM 969 C CA . PRO A 1 118 ? -15.706 -0.980 25.003 1.00 88.19 118 PRO A CA 1
ATOM 970 C C . PRO A 1 118 ? -14.450 -1.249 24.176 1.00 88.19 118 PRO A C 1
ATOM 972 O O . PRO A 1 118 ? -13.870 -2.338 24.195 1.00 88.19 118 PRO A O 1
ATOM 975 N N . GLY A 1 119 ? -14.024 -0.226 23.454 1.00 89.62 119 GLY A N 1
ATOM 976 C CA . GLY A 1 119 ? -12.913 -0.282 22.529 1.00 89.62 119 GLY A CA 1
ATOM 977 C C . GLY A 1 119 ? -12.131 1.021 22.466 1.00 89.62 119 GLY A C 1
ATOM 978 O O . GLY A 1 119 ? -12.374 1.985 23.198 1.00 89.62 119 GLY A O 1
ATOM 979 N N . ARG A 1 120 ? -11.156 1.043 21.565 1.00 90.00 120 ARG A N 1
ATOM 980 C CA . ARG A 1 120 ? -10.313 2.208 21.315 1.00 90.00 120 ARG A CA 1
ATOM 981 C C . ARG A 1 120 ? -10.301 2.518 19.828 1.00 90.00 120 ARG A C 1
ATOM 983 O O . ARG A 1 120 ? -10.109 1.625 19.007 1.00 90.00 120 ARG A O 1
ATOM 990 N N . ARG A 1 121 ? -10.509 3.786 19.485 1.00 89.25 121 ARG A N 1
ATOM 991 C CA . ARG A 1 121 ? -10.335 4.299 18.130 1.00 89.25 121 ARG A CA 1
ATOM 992 C C . ARG A 1 121 ? -8.937 4.883 18.009 1.00 89.25 121 ARG A C 1
ATOM 994 O O . ARG A 1 121 ? -8.540 5.700 18.832 1.00 89.25 121 ARG A O 1
ATOM 1001 N N . ILE A 1 122 ? -8.224 4.471 16.974 1.00 87.31 122 ILE A N 1
ATOM 1002 C CA . ILE A 1 122 ? -6.924 4.994 16.582 1.00 87.31 122 ILE A CA 1
ATOM 1003 C C . ILE A 1 122 ? -7.113 5.719 15.254 1.00 87.31 122 ILE A C 1
ATOM 1005 O O . ILE A 1 122 ? -7.544 5.124 14.265 1.00 87.31 122 ILE A O 1
ATOM 1009 N N . VAL A 1 123 ? -6.836 7.015 15.256 1.00 84.44 123 VAL A N 1
ATOM 1010 C CA . VAL A 1 123 ? -6.831 7.870 14.074 1.00 84.44 123 VAL A CA 1
ATOM 1011 C C . VAL A 1 123 ? -5.392 8.034 13.615 1.00 84.44 123 VAL A C 1
ATOM 1013 O O . VAL A 1 123 ? -4.530 8.354 14.429 1.00 84.44 123 VAL A O 1
ATOM 1016 N N . ILE A 1 124 ? -5.134 7.794 12.333 1.00 80.44 124 ILE A N 1
ATOM 1017 C CA . ILE A 1 124 ? -3.785 7.779 11.761 1.00 80.44 124 ILE A CA 1
ATOM 1018 C C . ILE A 1 124 ? -3.737 8.709 10.557 1.00 80.44 124 ILE A C 1
ATOM 1020 O O . ILE A 1 124 ? -4.625 8.668 9.704 1.00 80.44 124 ILE A O 1
ATOM 1024 N N . LEU A 1 125 ? -2.664 9.490 10.454 1.00 78.00 125 LEU A N 1
ATOM 1025 C CA . LEU A 1 125 ? -2.335 10.222 9.239 1.00 78.00 125 LEU A CA 1
ATOM 1026 C C . LEU A 1 125 ? -1.375 9.403 8.364 1.00 78.00 125 LEU A C 1
ATOM 1028 O O . LEU A 1 125 ? -0.259 9.063 8.768 1.00 78.00 125 LEU A O 1
ATOM 1032 N N . LEU A 1 126 ? -1.814 9.078 7.153 1.00 72.50 126 LEU A N 1
ATOM 1033 C CA . LEU A 1 126 ? -0.999 8.407 6.147 1.00 72.50 126 LEU A CA 1
ATOM 1034 C C . LEU A 1 126 ? -0.071 9.407 5.463 1.00 72.50 126 LEU A C 1
ATOM 1036 O O . LEU A 1 126 ? -0.389 10.585 5.303 1.00 72.50 126 LEU A O 1
ATOM 1040 N N . LYS A 1 127 ? 1.085 8.920 5.011 1.00 67.00 127 LYS A N 1
ATOM 1041 C CA . LYS A 1 127 ? 2.002 9.725 4.207 1.00 67.00 127 LYS A CA 1
ATOM 1042 C C . LYS A 1 127 ? 1.389 10.034 2.839 1.00 67.00 127 LYS A C 1
ATOM 1044 O O . LYS A 1 127 ? 0.763 9.167 2.241 1.00 67.00 127 LYS A O 1
ATOM 1049 N N . SER A 1 128 ? 1.597 11.242 2.311 1.00 55.72 128 SER A N 1
ATOM 1050 C CA . SER A 1 128 ? 0.992 11.722 1.050 1.00 55.72 128 SER A CA 1
ATOM 1051 C C . SER A 1 128 ? 1.248 10.827 -0.174 1.00 55.72 128 SER A C 1
ATOM 1053 O O . SER A 1 128 ? 0.455 10.850 -1.115 1.00 55.72 128 SER A O 1
ATOM 1055 N N . ASN A 1 129 ? 2.314 10.021 -0.137 1.00 53.44 129 ASN A N 1
ATOM 1056 C CA . ASN A 1 129 ? 2.712 9.073 -1.182 1.00 53.44 129 ASN A CA 1
ATOM 1057 C C . ASN A 1 129 ? 2.047 7.690 -1.047 1.00 53.44 129 ASN A C 1
ATOM 1059 O O . ASN A 1 129 ? 2.505 6.736 -1.673 1.00 53.44 129 ASN A O 1
ATOM 1063 N N . TYR A 1 130 ? 1.010 7.544 -0.216 1.00 56.22 130 TYR A N 1
ATOM 1064 C CA . TYR A 1 130 ? 0.245 6.303 -0.141 1.00 56.22 130 TYR A CA 1
ATOM 1065 C C . TYR A 1 130 ? -0.474 6.079 -1.480 1.00 56.22 130 TYR A C 1
ATOM 1067 O O . TYR A 1 130 ? -1.441 6.771 -1.813 1.00 56.22 130 TYR A O 1
ATOM 1075 N N . LEU A 1 131 ? 0.040 5.144 -2.280 1.00 46.59 131 LEU A N 1
ATOM 1076 C CA . LEU A 1 131 ? -0.687 4.611 -3.428 1.00 46.59 131 LEU A CA 1
ATOM 1077 C C . LEU A 1 131 ? -1.908 3.843 -2.898 1.00 46.59 131 LEU A C 1
ATOM 1079 O O . LEU A 1 131 ? -1.772 3.180 -1.866 1.00 46.59 131 LEU A O 1
ATOM 1083 N N . PRO A 1 132 ? -3.080 3.919 -3.559 1.00 49.47 132 PRO A N 1
ATOM 1084 C CA . PRO A 1 132 ? -4.223 3.067 -3.235 1.00 49.47 132 PRO A CA 1
ATOM 1085 C C . PRO A 1 132 ? -3.764 1.615 -3.249 1.00 49.47 132 PRO A C 1
ATOM 1087 O O . PRO A 1 132 ? -3.483 1.044 -4.298 1.00 49.47 132 PRO A O 1
ATOM 1090 N N . ILE A 1 133 ? -3.596 1.052 -2.051 1.00 50.41 133 ILE A N 1
ATOM 1091 C CA . ILE A 1 133 ? -3.232 -0.347 -1.887 1.00 50.41 133 ILE A CA 1
ATOM 1092 C C . ILE A 1 133 ? -4.445 -1.133 -2.354 1.00 50.41 133 ILE A C 1
ATOM 1094 O O . ILE A 1 133 ? -5.511 -1.040 -1.741 1.00 50.41 133 ILE A O 1
ATOM 1098 N N . GLU A 1 134 ? -4.287 -1.902 -3.429 1.00 42.91 134 GLU A N 1
ATOM 1099 C CA . GLU A 1 134 ? -5.302 -2.873 -3.805 1.00 42.91 134 GLU A CA 1
ATOM 1100 C C . GLU A 1 134 ? -5.567 -3.797 -2.602 1.00 42.91 134 GLU A C 1
ATOM 1102 O O . GLU A 1 134 ? -4.629 -4.361 -2.025 1.00 42.91 134 GLU A O 1
ATOM 1107 N N . PRO A 1 135 ? -6.834 -3.944 -2.178 1.00 44.94 135 PRO A N 1
ATOM 1108 C CA . PRO A 1 135 ? -7.223 -4.584 -0.922 1.00 44.94 135 PRO A CA 1
ATOM 1109 C C . PRO A 1 135 ? -6.987 -6.099 -0.889 1.00 44.94 135 PRO A C 1
ATOM 1111 O O . PRO A 1 135 ? -7.427 -6.770 0.047 1.00 44.94 135 PRO A O 1
ATOM 1114 N N . THR A 1 136 ? -6.277 -6.667 -1.865 1.00 45.75 136 THR A N 1
ATOM 1115 C CA . THR A 1 136 ? -5.965 -8.092 -1.939 1.00 45.75 136 THR A CA 1
ATOM 1116 C C . THR A 1 136 ? -4.835 -8.486 -0.973 1.00 45.75 136 THR A C 1
ATOM 1118 O O . THR A 1 136 ? -3.721 -8.861 -1.320 1.00 45.75 136 THR A O 1
ATOM 1121 N N . VAL A 1 137 ? -5.216 -8.449 0.302 1.00 45.09 137 VAL A N 1
ATOM 1122 C CA . VAL A 1 137 ? -4.987 -9.466 1.337 1.00 45.09 137 VAL A CA 1
ATOM 1123 C C . VAL A 1 137 ? -3.689 -9.432 2.152 1.00 45.09 137 VAL A C 1
ATOM 1125 O O . VAL A 1 137 ? -3.762 -9.807 3.322 1.00 45.09 137 VAL A O 1
ATOM 1128 N N . PHE A 1 138 ? -2.546 -8.921 1.684 1.00 47.81 138 PHE A N 1
ATOM 1129 C CA . PHE A 1 138 ? -1.320 -9.000 2.513 1.00 47.81 138 PHE A CA 1
ATOM 1130 C C . PHE A 1 138 ? -0.878 -7.718 3.220 1.00 47.81 138 PHE A C 1
ATOM 1132 O O . PHE A 1 138 ? -0.350 -7.817 4.328 1.00 47.81 138 PHE A O 1
ATOM 1139 N N . ASN A 1 139 ? -1.154 -6.528 2.679 1.00 57.22 139 ASN A N 1
ATOM 1140 C CA . ASN A 1 139 ? -0.513 -5.324 3.212 1.00 57.22 139 ASN A CA 1
ATOM 1141 C C . ASN A 1 139 ? -1.240 -4.644 4.376 1.00 57.22 139 ASN A C 1
ATOM 1143 O O . ASN A 1 139 ? -0.595 -4.032 5.208 1.00 57.22 139 ASN A O 1
ATOM 1147 N N . MET A 1 140 ? -2.562 -4.745 4.518 1.00 56.38 140 MET A N 1
ATOM 1148 C CA . MET A 1 140 ? -3.284 -3.937 5.522 1.00 56.38 140 MET A CA 1
ATOM 1149 C C . MET A 1 140 ? -3.312 -4.563 6.920 1.00 56.38 140 MET A C 1
ATOM 1151 O O . MET A 1 140 ? -3.097 -3.873 7.919 1.00 56.38 140 MET A O 1
ATOM 1155 N N . LYS A 1 141 ? -3.501 -5.888 7.005 1.00 58.22 141 LYS A N 1
ATOM 1156 C CA . LYS A 1 141 ? -3.374 -6.608 8.278 1.00 58.22 141 LYS A CA 1
ATOM 1157 C C . LYS A 1 141 ? -1.948 -6.525 8.804 1.00 58.22 141 LYS A C 1
ATOM 1159 O O . LYS A 1 141 ? -1.808 -6.442 10.013 1.00 58.22 141 LYS A O 1
ATOM 1164 N N . SER A 1 142 ? -0.923 -6.542 7.941 1.00 61.78 142 SER A N 1
ATOM 1165 C CA . SER A 1 142 ? 0.473 -6.303 8.336 1.00 61.78 142 SER A CA 1
ATOM 1166 C C . SER A 1 142 ? 0.709 -4.833 8.703 1.00 61.78 142 SER A C 1
ATOM 1168 O O . SER A 1 142 ? 1.280 -4.581 9.762 1.00 61.78 142 SER A O 1
ATOM 1170 N N . THR A 1 143 ? 0.187 -3.882 7.913 1.00 68.31 143 THR A N 1
ATOM 1171 C CA . THR A 1 143 ? 0.307 -2.423 8.135 1.00 68.31 143 THR A CA 1
ATOM 1172 C C . THR A 1 143 ? -0.218 -1.993 9.483 1.00 68.31 143 THR A C 1
ATOM 1174 O O . THR A 1 143 ? 0.494 -1.351 10.251 1.00 68.31 143 THR A O 1
ATOM 1177 N N . PHE A 1 144 ? -1.432 -2.406 9.827 1.00 71.94 144 PHE A N 1
ATOM 1178 C CA . PHE A 1 144 ? -2.021 -2.035 11.105 1.00 71.94 144 PHE A CA 1
ATOM 1179 C C . PHE A 1 144 ? -1.803 -3.085 12.196 1.00 71.94 144 PHE A C 1
ATOM 1181 O O . PHE A 1 144 ? -2.215 -2.862 13.334 1.00 71.94 144 PHE A O 1
ATOM 1188 N N . ARG A 1 145 ? -1.099 -4.195 11.908 1.00 70.31 145 ARG A N 1
ATOM 1189 C CA . ARG A 1 145 ? -0.796 -5.236 12.908 1.00 70.31 145 ARG A CA 1
ATOM 1190 C C . ARG A 1 145 ? -0.091 -4.658 14.113 1.00 70.31 145 ARG A C 1
ATOM 1192 O O . ARG A 1 145 ? -0.411 -5.021 15.234 1.00 70.31 145 ARG A O 1
ATOM 1199 N N . VAL A 1 146 ? 0.889 -3.795 13.866 1.00 74.00 146 VAL A N 1
ATOM 1200 C CA . VAL A 1 146 ? 1.711 -3.190 14.915 1.00 74.00 146 VAL A CA 1
ATOM 1201 C C . VAL A 1 146 ? 0.825 -2.372 15.850 1.00 74.00 146 VAL A C 1
ATOM 1203 O O . VAL A 1 146 ? 0.888 -2.536 17.064 1.00 74.00 146 VAL A O 1
ATOM 1206 N N . ILE A 1 147 ? -0.093 -1.587 15.288 1.00 75.19 147 ILE A N 1
ATOM 1207 C CA . ILE A 1 147 ? -1.052 -0.779 16.047 1.00 75.19 147 ILE A CA 1
ATOM 1208 C C . ILE A 1 147 ? -1.990 -1.658 16.871 1.00 75.19 147 ILE A C 1
ATOM 1210 O O . ILE A 1 147 ? -2.207 -1.384 18.055 1.00 75.19 147 ILE A O 1
ATOM 1214 N N . VAL A 1 148 ? -2.515 -2.726 16.262 1.00 75.50 148 VAL A N 1
ATOM 1215 C CA . VAL A 1 148 ? -3.383 -3.703 16.931 1.00 75.50 148 VAL A CA 1
ATOM 1216 C C . VAL A 1 148 ? -2.632 -4.411 18.063 1.00 75.50 148 VAL A C 1
ATOM 1218 O O . VAL A 1 148 ? -3.146 -4.506 19.174 1.00 75.50 148 VAL A O 1
ATOM 1221 N N . ASN A 1 149 ? -1.392 -4.842 17.826 1.00 76.19 149 ASN A N 1
ATOM 1222 C CA . ASN A 1 149 ? -0.555 -5.528 18.812 1.00 76.19 149 ASN A CA 1
ATOM 1223 C C . ASN A 1 149 ? -0.189 -4.619 19.996 1.00 76.19 149 ASN A C 1
ATOM 1225 O O . ASN A 1 149 ? -0.243 -5.061 21.146 1.00 76.19 149 ASN A O 1
ATOM 1229 N N . ASN A 1 150 ? 0.113 -3.343 19.734 1.00 80.81 150 ASN A N 1
ATOM 1230 C CA . ASN A 1 150 ? 0.382 -2.345 20.776 1.00 80.81 150 ASN A CA 1
ATOM 1231 C C . ASN A 1 150 ? -0.839 -2.105 21.678 1.00 80.81 150 ASN A C 1
ATOM 1233 O O . ASN A 1 150 ? -0.697 -1.702 22.830 1.00 80.81 150 ASN A O 1
ATOM 1237 N N . HIS A 1 151 ? -2.036 -2.411 21.178 1.00 79.50 151 HIS A N 1
ATOM 1238 C CA . HIS A 1 151 ? -3.298 -2.319 21.905 1.00 79.50 151 HIS A CA 1
ATOM 1239 C C . HIS A 1 151 ? -3.905 -3.695 22.211 1.00 79.50 151 HIS A C 1
ATOM 1241 O O . HIS A 1 151 ? -5.108 -3.802 22.413 1.00 79.50 151 HIS A O 1
ATOM 1247 N N . SER A 1 152 ? -3.085 -4.746 22.315 1.00 73.19 152 SER A N 1
ATOM 1248 C CA . SER A 1 152 ? -3.525 -6.139 22.539 1.00 73.19 152 SER A CA 1
ATOM 1249 C C . SER A 1 152 ? -4.414 -6.363 23.770 1.00 73.19 152 SER A C 1
ATOM 1251 O O . SER A 1 152 ? -5.179 -7.322 23.809 1.00 73.19 152 SER A O 1
ATOM 1253 N N . LYS A 1 153 ? -4.358 -5.475 24.771 1.00 81.56 153 LYS A N 1
ATOM 1254 C CA . LYS A 1 153 ? -5.250 -5.508 25.946 1.00 81.56 153 LYS A CA 1
ATOM 1255 C C . LYS A 1 153 ? -6.682 -5.054 25.632 1.00 81.56 153 LYS A C 1
ATOM 1257 O O . LYS A 1 153 ? -7.581 -5.252 26.445 1.00 81.56 153 LYS A O 1
ATOM 1262 N N . THR A 1 154 ? -6.902 -4.407 24.491 1.00 82.31 154 THR A N 1
ATOM 1263 C CA . THR A 1 154 ? -8.201 -3.893 24.062 1.00 82.31 154 THR A CA 1
ATOM 1264 C C . THR A 1 154 ? -8.888 -4.907 23.156 1.00 82.31 154 THR A C 1
ATOM 1266 O O . THR A 1 154 ? -8.362 -5.291 22.116 1.00 82.31 154 THR A O 1
ATOM 1269 N N . ARG A 1 155 ? -10.103 -5.314 23.536 1.00 84.50 155 ARG A N 1
ATOM 1270 C CA . ARG A 1 155 ? -10.885 -6.315 22.795 1.00 84.50 155 ARG A CA 1
ATOM 1271 C C . ARG A 1 155 ? -11.484 -5.782 21.496 1.00 84.50 155 ARG A C 1
ATOM 1273 O O . ARG A 1 155 ? -11.726 -6.566 20.592 1.00 84.50 155 ARG A O 1
ATOM 1280 N N . ALA A 1 156 ? -11.709 -4.474 21.381 1.00 90.12 156 ALA A N 1
ATOM 1281 C CA . ALA A 1 156 ? -12.220 -3.844 20.167 1.00 90.12 156 ALA A CA 1
ATOM 1282 C C . ALA A 1 156 ? -11.358 -2.635 19.777 1.00 90.12 156 ALA A C 1
ATOM 1284 O O . ALA A 1 156 ? -11.237 -1.674 20.537 1.00 90.12 156 ALA A O 1
ATOM 1285 N N . ILE A 1 157 ? -10.755 -2.670 18.594 1.00 88.75 157 ILE A N 1
ATOM 1286 C CA . ILE A 1 157 ? -9.882 -1.613 18.079 1.00 88.75 157 ILE A CA 1
ATOM 1287 C C . ILE A 1 157 ? -10.429 -1.1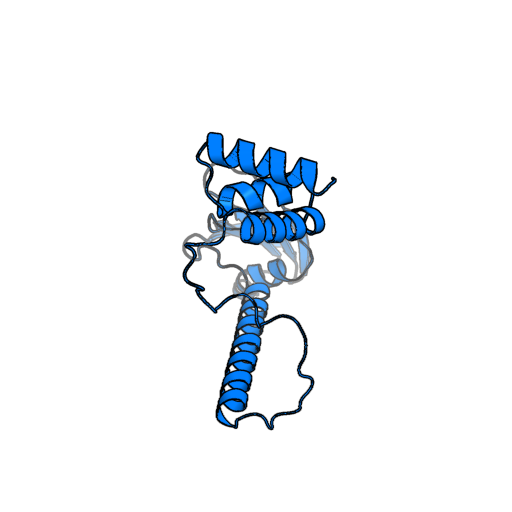51 16.738 1.00 88.75 157 ILE A C 1
ATOM 1289 O O . ILE A 1 157 ? -10.557 -1.945 15.813 1.00 88.75 157 ILE A O 1
ATOM 1293 N N . ARG A 1 158 ? -10.703 0.143 16.614 1.00 88.69 158 ARG A N 1
ATOM 1294 C CA . ARG A 1 158 ? -11.082 0.775 15.351 1.00 88.69 158 ARG A CA 1
ATOM 1295 C C . ARG A 1 158 ? -9.914 1.583 14.823 1.00 88.69 158 ARG A C 1
ATOM 1297 O O . ARG A 1 158 ? -9.424 2.465 15.519 1.00 88.69 158 ARG A O 1
ATOM 1304 N N . VAL A 1 159 ? -9.505 1.331 13.593 1.00 86.25 159 VAL A N 1
ATOM 1305 C CA . VAL A 1 159 ? -8.459 2.074 12.896 1.00 86.25 159 VAL A CA 1
ATOM 1306 C C . VAL A 1 159 ? -9.108 2.926 11.815 1.00 86.25 159 VAL A C 1
ATOM 1308 O O . VAL A 1 159 ? -9.822 2.410 10.958 1.00 86.25 159 VAL A O 1
ATOM 1311 N N . VAL A 1 160 ? -8.876 4.235 11.864 1.00 85.12 160 VAL A N 1
ATOM 1312 C CA . VAL A 1 160 ? -9.355 5.183 10.853 1.00 85.12 160 VAL A CA 1
ATOM 1313 C C . VAL A 1 160 ? -8.166 5.967 10.327 1.00 85.12 160 VAL A C 1
ATOM 1315 O O . VAL A 1 160 ? -7.507 6.671 11.088 1.00 85.12 160 VAL A O 1
ATOM 1318 N N . ALA A 1 161 ? -7.884 5.833 9.039 1.00 80.94 161 ALA A N 1
ATOM 1319 C CA . ALA A 1 161 ? -6.728 6.435 8.401 1.00 80.94 161 ALA A CA 1
ATOM 1320 C C . ALA A 1 161 ? -7.157 7.536 7.425 1.00 80.94 161 ALA A C 1
ATOM 1322 O O . ALA A 1 161 ? -8.094 7.348 6.651 1.00 80.94 161 ALA A O 1
ATOM 1323 N N . TYR A 1 162 ? -6.452 8.665 7.445 1.00 78.00 162 TYR A N 1
ATOM 1324 C CA . TYR A 1 162 ? -6.693 9.818 6.577 1.00 78.00 162 TYR A CA 1
ATOM 1325 C C . TYR A 1 162 ? -5.433 10.166 5.785 1.00 78.00 162 TYR A C 1
ATOM 1327 O O . TYR A 1 162 ? -4.324 9.933 6.261 1.00 78.00 162 TYR A O 1
ATOM 1335 N N . LYS A 1 163 ? -5.589 10.756 4.595 1.00 72.88 163 LYS A N 1
ATOM 1336 C CA . LYS A 1 163 ? -4.463 11.318 3.827 1.00 72.88 163 LYS A CA 1
ATOM 1337 C C . LYS A 1 163 ? -4.065 12.715 4.323 1.00 72.88 163 LYS A C 1
ATOM 1339 O O . LYS A 1 163 ? -2.901 13.091 4.236 1.00 72.88 163 LYS A O 1
ATOM 1344 N N . SER A 1 164 ? -5.029 13.462 4.856 1.00 69.19 164 SER A N 1
ATOM 1345 C CA . SER A 1 164 ? -4.884 14.803 5.426 1.00 69.19 164 SER A CA 1
ATOM 1346 C C . SER A 1 164 ? -5.769 14.929 6.671 1.00 69.19 164 SER A C 1
ATOM 1348 O O . SER A 1 164 ? -6.808 14.281 6.753 1.00 69.19 164 SER A O 1
ATOM 1350 N N . LEU A 1 165 ? -5.376 15.759 7.644 1.00 62.19 165 LEU A N 1
ATOM 1351 C CA . LEU A 1 165 ? -6.194 16.064 8.831 1.00 62.19 165 LEU A CA 1
ATOM 1352 C C . LEU A 1 165 ? -7.402 16.973 8.526 1.00 62.19 165 LEU A C 1
ATOM 1354 O O . LEU A 1 165 ? -8.247 17.162 9.399 1.00 62.19 165 LEU A O 1
ATOM 1358 N N . PHE A 1 166 ? -7.477 17.539 7.320 1.00 56.25 166 PHE A N 1
ATOM 1359 C CA . PHE A 1 166 ? -8.505 18.495 6.915 1.00 56.25 166 PHE A CA 1
ATOM 1360 C C . PHE A 1 166 ? -9.398 17.883 5.824 1.00 56.25 166 PHE A C 1
ATOM 1362 O O . PHE A 1 166 ? -8.901 17.572 4.746 1.00 56.25 166 PHE A O 1
ATOM 1369 N N . ASP A 1 167 ? -10.686 17.709 6.141 1.00 51.94 167 ASP A N 1
ATOM 1370 C CA . ASP A 1 167 ? -11.821 17.455 5.231 1.00 51.94 167 ASP A CA 1
ATOM 1371 C C . ASP A 1 167 ? -11.705 16.335 4.180 1.00 51.94 167 ASP A C 1
ATOM 1373 O O . ASP A 1 167 ? -12.061 16.525 3.021 1.00 51.94 167 ASP A O 1
ATOM 1377 N N . ASP A 1 168 ? -11.351 15.114 4.593 1.00 58.44 168 ASP A N 1
ATOM 1378 C CA . ASP A 1 168 ? -11.477 13.938 3.722 1.00 58.44 168 ASP A CA 1
ATOM 1379 C C . ASP A 1 168 ? -12.317 12.816 4.346 1.00 58.44 168 ASP A C 1
ATOM 1381 O O . ASP A 1 168 ? -12.279 12.548 5.555 1.00 58.44 168 ASP A O 1
ATOM 1385 N N . LYS A 1 169 ? -13.048 12.096 3.482 1.00 69.69 169 LYS A N 1
ATOM 1386 C CA . LYS A 1 169 ? -13.519 10.742 3.801 1.00 69.69 169 LYS A CA 1
ATOM 1387 C C . LYS A 1 169 ? -12.315 9.913 4.265 1.00 69.69 169 LYS A C 1
ATOM 1389 O O . LYS A 1 169 ? -11.222 10.074 3.719 1.00 69.69 169 LYS A O 1
ATOM 1394 N N . PRO A 1 170 ? -12.480 9.040 5.273 1.00 75.38 170 PRO A N 1
ATOM 1395 C CA . PRO A 1 170 ? -11.371 8.224 5.736 1.00 75.38 170 PRO A CA 1
ATOM 1396 C C . PRO A 1 170 ? -10.852 7.393 4.568 1.00 75.38 170 PRO A C 1
ATOM 1398 O O . PRO A 1 170 ? -11.600 6.624 3.983 1.00 75.38 170 PRO A O 1
ATOM 1401 N N . TYR A 1 171 ? -9.574 7.541 4.251 1.00 76.00 171 TYR A N 1
ATOM 1402 C CA . TYR A 1 171 ? -8.927 6.816 3.166 1.00 76.00 171 TYR A CA 1
ATOM 1403 C C . TYR A 1 171 ? -9.001 5.300 3.385 1.00 76.00 171 TYR A C 1
ATOM 1405 O O . TYR A 1 171 ? -9.228 4.525 2.462 1.00 76.00 171 TYR A O 1
ATOM 1413 N N . ALA A 1 172 ? -8.850 4.873 4.641 1.00 76.38 172 ALA A N 1
ATOM 1414 C CA . ALA A 1 172 ? -9.107 3.501 5.042 1.00 76.38 172 ALA A CA 1
ATOM 1415 C C . ALA A 1 172 ? -9.767 3.448 6.419 1.00 76.38 172 ALA A C 1
ATOM 1417 O O . ALA A 1 172 ? -9.507 4.264 7.309 1.00 76.38 172 ALA A O 1
ATOM 1418 N N . TYR A 1 173 ? -10.606 2.441 6.601 1.00 78.19 173 TYR A N 1
ATOM 1419 C CA . TYR A 1 173 ? -11.332 2.185 7.831 1.00 78.19 173 TYR A CA 1
ATOM 1420 C C . TYR A 1 173 ? -11.305 0.689 8.128 1.00 78.19 173 TYR A C 1
ATOM 1422 O O . TYR A 1 173 ? -11.602 -0.105 7.239 1.00 78.19 173 TYR A O 1
ATOM 1430 N N . GLY A 1 174 ? -10.988 0.298 9.365 1.00 84.69 174 GLY A N 1
ATOM 1431 C CA . GLY A 1 174 ? -11.011 -1.099 9.790 1.00 84.69 174 GLY A CA 1
ATOM 1432 C C . GLY A 1 174 ? -11.370 -1.292 11.263 1.00 84.69 174 GLY A C 1
ATOM 1433 O O . GLY A 1 174 ? -10.814 -0.614 12.121 1.00 84.69 174 GLY A O 1
ATOM 1434 N N . ASP A 1 175 ? -12.247 -2.249 11.567 1.00 86.12 175 ASP A N 1
ATOM 1435 C CA . ASP A 1 175 ? -12.584 -2.657 12.939 1.00 86.12 175 ASP A CA 1
ATOM 1436 C C . ASP A 1 175 ? -11.998 -4.041 13.247 1.00 86.12 175 ASP A C 1
ATOM 1438 O O . ASP A 1 175 ? -12.234 -5.001 12.515 1.00 86.12 175 ASP A O 1
ATOM 1442 N N . TYR A 1 176 ? -11.284 -4.163 14.363 1.00 87.12 176 TYR A N 1
ATOM 1443 C CA . TYR A 1 176 ? -10.738 -5.4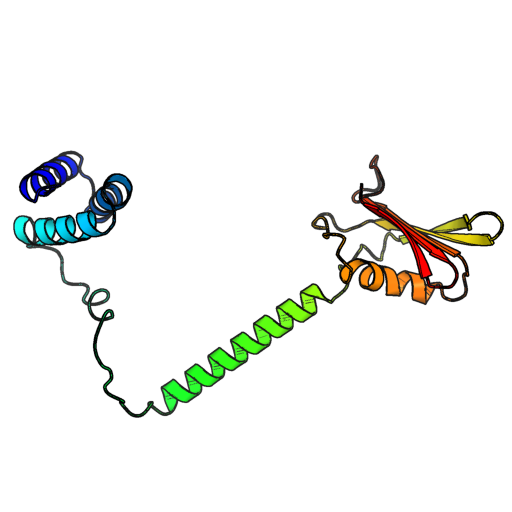09 14.891 1.00 87.12 176 TYR A CA 1
ATOM 1444 C C . TYR A 1 176 ? -11.430 -5.767 16.207 1.00 87.12 176 TYR A C 1
ATOM 1446 O O . TYR A 1 176 ? -11.385 -4.985 17.153 1.00 87.12 176 TYR A O 1
ATOM 1454 N N . VAL A 1 177 ? -12.026 -6.957 16.295 1.00 86.44 177 VAL A N 1
ATOM 1455 C CA . VAL A 1 177 ? -12.672 -7.484 17.508 1.00 86.44 177 VAL A CA 1
ATOM 1456 C C . VAL A 1 177 ? -12.010 -8.801 17.892 1.00 86.44 177 VAL A C 1
ATOM 1458 O O . VAL A 1 177 ? -11.888 -9.702 17.064 1.00 86.44 177 VAL A O 1
ATOM 1461 N N . ASP A 1 178 ? -11.525 -8.891 19.130 1.00 86.38 178 ASP A N 1
ATOM 1462 C CA . ASP A 1 178 ? -10.730 -10.003 19.662 1.00 86.38 178 ASP A CA 1
ATOM 1463 C C . ASP A 1 178 ? -9.607 -10.430 18.686 1.00 86.38 178 ASP A C 1
ATOM 1465 O O . ASP A 1 178 ? -9.387 -11.606 18.397 1.00 86.38 178 ASP A O 1
ATOM 1469 N N . GLY A 1 179 ? -8.913 -9.435 18.115 1.00 78.31 179 GLY A N 1
ATOM 1470 C CA . GLY A 1 179 ? -7.798 -9.626 17.179 1.00 78.31 179 GLY A CA 1
ATOM 1471 C C . GLY A 1 179 ? -8.190 -10.023 15.748 1.00 78.31 179 GLY A C 1
ATOM 1472 O O . GLY A 1 179 ? -7.307 -10.253 14.917 1.00 78.31 179 GLY A O 1
ATOM 1473 N N . LYS A 1 180 ? -9.488 -10.091 15.425 1.00 81.44 180 LYS A N 1
ATOM 1474 C CA . LYS A 1 180 ? -10.001 -10.426 14.088 1.00 81.44 180 LYS A CA 1
ATOM 1475 C C . LYS A 1 180 ? -10.572 -9.191 13.398 1.00 81.44 180 LYS A C 1
ATOM 1477 O O . LYS A 1 180 ? -11.338 -8.455 14.005 1.00 81.44 180 LYS A O 1
ATOM 1482 N N . LEU A 1 181 ? -10.217 -8.981 12.131 1.00 82.31 181 LEU A N 1
ATOM 1483 C CA . LEU A 1 181 ? -10.786 -7.915 11.301 1.00 82.31 181 LEU A CA 1
ATOM 1484 C C . LEU A 1 181 ? -12.248 -8.261 10.975 1.00 82.31 181 LEU A C 1
ATOM 1486 O O . LEU A 1 181 ? -12.494 -9.323 10.405 1.00 82.31 181 LEU A O 1
ATOM 1490 N N . VAL A 1 182 ? -13.191 -7.397 11.356 1.00 83.31 182 VAL A N 1
ATOM 1491 C CA . VAL A 1 182 ? -14.638 -7.608 11.154 1.00 83.31 182 VAL A CA 1
ATOM 1492 C C . VAL A 1 182 ? -15.238 -6.684 10.095 1.00 83.31 182 VAL A C 1
ATOM 1494 O O . VAL A 1 182 ? -16.078 -7.133 9.328 1.00 83.31 182 VAL A O 1
ATOM 1497 N N . ASN A 1 183 ? -14.775 -5.434 10.000 1.00 80.00 183 ASN A N 1
ATOM 1498 C CA . ASN A 1 183 ? -15.194 -4.480 8.969 1.00 80.00 183 ASN A CA 1
ATOM 1499 C C . ASN A 1 183 ? -13.958 -3.838 8.352 1.00 80.00 183 ASN A C 1
ATOM 1501 O O . ASN A 1 183 ? -13.051 -3.467 9.095 1.00 80.00 183 ASN A O 1
ATOM 1505 N N . PHE A 1 184 ? -13.931 -3.673 7.028 1.00 77.44 184 PHE A N 1
ATOM 1506 C CA . PHE A 1 184 ? -12.874 -2.935 6.340 1.00 77.44 184 PHE A CA 1
ATOM 1507 C C . PHE A 1 184 ? -13.393 -2.261 5.066 1.00 77.44 184 PHE A C 1
ATOM 1509 O O . PHE A 1 184 ? -14.052 -2.917 4.263 1.00 77.44 184 PHE A O 1
ATOM 1516 N N . VAL A 1 185 ? -13.101 -0.969 4.884 1.00 70.38 185 VAL A N 1
ATOM 1517 C CA . VAL A 1 185 ? -13.508 -0.187 3.703 1.00 70.38 185 VAL A CA 1
ATOM 1518 C C . VAL A 1 185 ? -12.407 0.803 3.315 1.00 70.38 185 VAL A C 1
ATOM 1520 O O . VAL A 1 185 ? -11.795 1.422 4.188 1.00 70.38 185 VAL A O 1
ATOM 1523 N N . ILE A 1 186 ? -12.186 0.956 2.008 1.00 68.62 186 ILE A N 1
ATOM 1524 C CA . ILE A 1 186 ? -11.343 1.988 1.387 1.00 68.62 186 ILE A CA 1
ATOM 1525 C C . ILE A 1 186 ? -12.286 2.947 0.649 1.00 68.62 186 ILE A C 1
ATOM 1527 O O . ILE A 1 186 ? -13.189 2.469 -0.043 1.00 68.62 186 ILE A O 1
ATOM 1531 N N . TYR A 1 187 ? -12.109 4.258 0.829 1.00 61.03 187 TYR A N 1
ATOM 1532 C CA . TYR A 1 187 ? -12.946 5.299 0.214 1.00 61.03 187 TYR A CA 1
ATOM 1533 C C . TYR A 1 187 ? -12.154 6.198 -0.730 1.00 61.03 187 TYR A C 1
ATOM 1535 O O . TYR A 1 187 ? -10.947 6.411 -0.474 1.00 61.03 187 TYR A O 1
#

pLDDT: mean 71.81, std 16.26, range [34.91, 91.19]

Sequence (187 aa):
MTDEKILEYIEWCKRQKLSYKETMALFEDSHGFEIRKRAEAIWQRHFGLGIKKDHTLSDNFENETNFSKPDNIREIIAKIFIAIGIVAVLIIIVLMIVPVPYYEELALSSSWQYGTLPGRRIVILLKSNYLPIEPTVFNMKSTFRVIVNNHSKTRAIRVVAYKSLFDDKPYAYGDYVDGKLVNFVIY

Radius of gyration: 31.42 Å; chains: 1; bounding box: 59×42×82 Å